Protein AF-A0A3R6EXB8-F1 (afdb_monomer)

Sequence (221 aa):
MFRFDFKDKGMIPPILGTDNADYLERLCPVLERERIHPSGVVRLRDAAFCEERGIVHLSSSAEHTALLENEDYRRLGHRFGMDGDVIRSGLAAFPTCMAVEYGGKVLLFDKTDGGDRMLDAFLSGLAERFFDGKRKPGSLRFYEVAPLDAAYRAKIGDGQTVSSDMVRYGICVACCDMAPTLRNFNRLRNLQRQPVPLTGEQERIVSSLVARPDNVRFPMI

Structure (mmCIF, N/CA/C/O backbone):
data_AF-A0A3R6EXB8-F1
#
_entry.id   AF-A0A3R6EXB8-F1
#
loop_
_atom_site.group_PDB
_atom_site.id
_atom_site.type_symbol
_atom_site.label_atom_id
_atom_site.label_alt_id
_atom_site.label_comp_id
_atom_site.label_asym_id
_atom_site.label_entity_id
_atom_site.label_seq_id
_atom_site.pdbx_PDB_ins_code
_atom_site.Cartn_x
_atom_site.Cartn_y
_atom_site.Cartn_z
_atom_site.occupancy
_atom_site.B_iso_or_equiv
_atom_site.auth_seq_id
_atom_site.auth_comp_id
_atom_site.auth_asym_id
_atom_site.auth_atom_id
_atom_site.pdbx_PDB_model_num
ATOM 1 N N . MET A 1 1 ? 11.802 -4.027 -7.932 1.00 79.38 1 MET A N 1
ATOM 2 C CA . MET A 1 1 ? 11.703 -4.608 -9.285 1.00 79.38 1 MET A CA 1
ATOM 3 C C . MET A 1 1 ? 10.323 -4.300 -9.832 1.00 79.38 1 MET A C 1
ATOM 5 O O . MET A 1 1 ? 9.355 -4.530 -9.118 1.00 79.38 1 MET A O 1
ATOM 9 N N . PHE A 1 2 ? 10.246 -3.771 -11.052 1.00 84.94 2 PHE A N 1
ATOM 10 C CA . PHE A 1 2 ? 8.987 -3.496 -11.749 1.00 84.94 2 PHE A CA 1
ATOM 11 C C . PHE A 1 2 ? 8.875 -4.436 -12.939 1.00 84.94 2 PHE A C 1
ATOM 13 O O . PHE A 1 2 ? 9.853 -4.633 -13.660 1.00 84.94 2 PHE A O 1
ATOM 20 N N . ARG A 1 3 ? 7.686 -4.991 -13.147 1.00 87.44 3 ARG A N 1
ATOM 21 C CA . ARG A 1 3 ? 7.322 -5.689 -14.372 1.00 87.44 3 ARG A CA 1
ATOM 22 C C . ARG A 1 3 ? 6.471 -4.754 -15.215 1.00 87.44 3 ARG A C 1
ATOM 24 O O . ARG A 1 3 ? 5.482 -4.217 -14.728 1.00 87.44 3 ARG A O 1
ATOM 31 N N . PHE A 1 4 ? 6.848 -4.604 -16.475 1.00 89.50 4 PHE A N 1
ATOM 32 C CA . PHE A 1 4 ? 6.070 -3.898 -17.482 1.00 89.50 4 PHE A CA 1
ATOM 33 C C . PHE A 1 4 ? 5.778 -4.866 -18.620 1.00 89.50 4 PHE A C 1
ATOM 35 O O . PHE A 1 4 ? 6.689 -5.544 -19.097 1.00 89.50 4 PHE A O 1
ATOM 42 N N . ASP A 1 5 ? 4.525 -4.926 -19.059 1.00 89.88 5 ASP A N 1
ATOM 43 C CA . ASP A 1 5 ? 4.134 -5.756 -20.194 1.00 89.88 5 ASP A CA 1
ATOM 44 C C . ASP A 1 5 ? 4.001 -4.874 -21.445 1.00 89.88 5 ASP A C 1
ATOM 46 O O . ASP A 1 5 ? 3.082 -4.065 -21.572 1.00 89.88 5 ASP A O 1
ATOM 50 N N . PHE A 1 6 ? 4.942 -5.032 -22.376 1.00 92.81 6 PHE A N 1
ATOM 51 C CA . PHE A 1 6 ? 4.946 -4.341 -23.663 1.00 92.81 6 PHE A CA 1
ATOM 52 C C . PHE A 1 6 ? 4.245 -5.193 -24.722 1.00 92.81 6 PHE A C 1
ATOM 54 O O . PHE A 1 6 ? 4.597 -6.359 -24.911 1.00 92.81 6 PHE A O 1
ATOM 61 N N . LYS A 1 7 ? 3.286 -4.605 -25.450 1.00 90.69 7 LYS A N 1
ATOM 62 C CA . LYS A 1 7 ? 2.675 -5.256 -26.625 1.00 90.69 7 LYS A CA 1
ATOM 63 C C . LYS A 1 7 ? 3.688 -5.414 -27.758 1.00 90.69 7 LYS A C 1
ATOM 65 O O . LYS A 1 7 ? 3.778 -6.482 -28.353 1.00 90.69 7 LYS A O 1
ATOM 70 N N . ASP A 1 8 ? 4.454 -4.357 -28.015 1.00 91.94 8 ASP A N 1
ATOM 71 C CA . ASP A 1 8 ? 5.571 -4.354 -28.952 1.00 91.94 8 ASP A CA 1
ATOM 72 C C . ASP A 1 8 ? 6.892 -4.280 -28.178 1.00 91.94 8 ASP A C 1
ATOM 74 O O . ASP A 1 8 ? 7.209 -3.271 -27.547 1.00 91.94 8 ASP A O 1
ATOM 78 N N . LYS A 1 9 ? 7.668 -5.366 -28.229 1.00 90.38 9 LYS A N 1
ATOM 79 C CA . LYS A 1 9 ? 8.971 -5.455 -27.556 1.00 90.38 9 LYS A CA 1
ATOM 80 C C . LYS A 1 9 ? 10.030 -4.556 -28.200 1.00 90.38 9 LYS A C 1
ATOM 82 O O . LYS A 1 9 ? 11.006 -4.238 -27.529 1.00 90.38 9 LYS A O 1
ATOM 87 N N . GLY A 1 10 ? 9.837 -4.125 -29.450 1.00 91.19 10 GLY A N 1
ATOM 88 C CA . GLY A 1 10 ? 10.731 -3.186 -30.133 1.00 91.19 10 GLY A CA 1
ATOM 89 C C . GLY A 1 10 ? 10.740 -1.788 -29.510 1.00 91.19 10 GLY A C 1
ATOM 90 O O . GLY A 1 10 ? 11.676 -1.027 -29.731 1.00 91.19 10 GLY A O 1
ATOM 91 N N . MET A 1 11 ? 9.735 -1.467 -28.688 1.00 91.94 11 MET A N 1
ATOM 92 C CA . MET A 1 11 ? 9.650 -0.203 -27.952 1.00 91.94 11 MET A CA 1
ATOM 93 C C . MET A 1 11 ? 10.522 -0.172 -26.692 1.00 91.94 11 MET A C 1
ATOM 95 O O . MET A 1 11 ? 10.723 0.897 -26.118 1.00 91.94 11 MET A O 1
ATOM 99 N N . ILE A 1 12 ? 11.016 -1.324 -26.231 1.00 93.44 12 ILE A N 1
ATOM 100 C CA . ILE A 1 12 ? 11.849 -1.403 -25.031 1.00 93.44 12 ILE A CA 1
ATOM 101 C C . ILE A 1 12 ? 13.222 -0.804 -25.371 1.00 93.44 12 ILE A C 1
ATOM 103 O O . ILE A 1 12 ? 13.881 -1.308 -26.285 1.00 93.44 12 ILE A O 1
ATOM 107 N N . PRO A 1 13 ? 13.681 0.246 -24.659 1.00 92.12 13 PRO A N 1
ATOM 108 C CA . PRO A 1 13 ? 15.012 0.793 -24.875 1.00 92.12 13 PRO A CA 1
ATOM 109 C C . PRO A 1 13 ? 16.078 -0.305 -24.748 1.00 92.12 13 PRO A C 1
ATOM 111 O O . PRO A 1 13 ? 15.992 -1.139 -23.846 1.00 92.12 13 PRO A O 1
ATOM 114 N N . PRO A 1 14 ? 17.097 -0.336 -25.620 1.00 90.56 14 PRO A N 1
ATOM 115 C CA . PRO A 1 14 ? 18.138 -1.349 -25.532 1.00 90.56 14 PRO A CA 1
ATOM 116 C C . PRO A 1 14 ? 18.979 -1.155 -24.266 1.00 90.56 14 PRO A C 1
ATOM 118 O O . PRO A 1 14 ? 19.250 -0.028 -23.846 1.00 90.56 14 PRO A O 1
ATOM 121 N N . ILE A 1 15 ? 19.441 -2.258 -23.683 1.00 89.62 15 ILE A N 1
ATOM 122 C CA . ILE A 1 15 ? 20.477 -2.230 -22.647 1.00 89.62 15 ILE A CA 1
ATOM 123 C C . ILE A 1 15 ? 21.816 -2.024 -23.358 1.00 89.62 15 ILE A C 1
ATOM 125 O O . ILE A 1 15 ? 22.194 -2.819 -24.220 1.00 89.62 15 ILE A O 1
ATOM 129 N N . LEU A 1 16 ? 22.509 -0.933 -23.036 1.00 82.88 16 LEU A N 1
ATOM 130 C CA . LEU A 1 16 ? 23.752 -0.539 -23.697 1.00 82.88 16 LEU A CA 1
ATOM 131 C C . LEU A 1 16 ? 24.936 -0.917 -22.808 1.00 82.88 16 LEU A C 1
ATOM 133 O O . LEU A 1 16 ? 25.159 -0.290 -21.779 1.00 82.88 16 LEU A O 1
ATOM 137 N N . GLY A 1 17 ? 25.689 -1.954 -23.183 1.00 83.44 17 GLY A N 1
ATOM 138 C CA . GLY A 1 17 ? 26.870 -2.381 -22.426 1.00 83.44 17 GLY A CA 1
ATOM 139 C C . GLY A 1 17 ? 26.576 -2.620 -20.939 1.00 83.44 17 GLY A C 1
ATOM 140 O O . GLY A 1 17 ? 25.560 -3.216 -20.588 1.00 83.44 17 GLY A O 1
ATOM 141 N N . THR A 1 18 ? 27.474 -2.164 -20.065 1.00 83.06 18 THR A N 1
ATOM 142 C CA . THR A 1 18 ? 27.376 -2.372 -18.611 1.00 83.06 18 THR A CA 1
ATOM 143 C C . THR A 1 18 ? 26.814 -1.178 -17.842 1.00 83.06 18 THR A C 1
ATOM 145 O O . THR A 1 18 ? 26.307 -1.376 -16.742 1.00 83.06 18 THR A O 1
ATOM 148 N N . ASP A 1 19 ? 26.884 0.041 -18.387 1.00 84.00 19 ASP A N 1
ATOM 149 C CA . ASP A 1 19 ? 26.367 1.246 -17.727 1.00 84.00 19 ASP A CA 1
ATOM 150 C C . ASP A 1 19 ? 24.997 1.624 -18.295 1.00 84.00 19 ASP A C 1
ATOM 152 O O . ASP A 1 19 ? 24.848 1.932 -19.474 1.00 84.00 19 ASP A O 1
ATOM 156 N N . ASN A 1 20 ? 23.983 1.533 -17.441 1.00 84.94 20 ASN A N 1
ATOM 157 C CA . ASN A 1 20 ? 22.584 1.795 -17.768 1.00 84.94 20 ASN A CA 1
ATOM 158 C C . ASN A 1 20 ? 21.912 2.578 -16.630 1.00 84.94 20 ASN A C 1
ATOM 160 O O . ASN A 1 20 ? 20.727 2.383 -16.351 1.00 84.94 20 ASN A O 1
ATOM 164 N N . ALA A 1 21 ? 22.665 3.443 -15.941 1.00 84.12 21 ALA A N 1
ATOM 165 C CA . ALA A 1 21 ? 22.128 4.273 -14.861 1.00 84.12 21 ALA A CA 1
ATOM 166 C C . ALA A 1 21 ? 20.946 5.154 -15.324 1.00 84.12 21 ALA A C 1
ATOM 168 O O . ALA A 1 21 ? 20.009 5.387 -14.563 1.00 84.12 21 ALA A O 1
ATOM 169 N N . ASP A 1 22 ? 20.956 5.565 -16.594 1.00 85.31 22 ASP A N 1
ATOM 170 C CA . ASP A 1 22 ? 19.933 6.377 -17.258 1.00 85.31 22 ASP A CA 1
ATOM 171 C C . ASP A 1 22 ? 18.737 5.563 -17.797 1.00 85.31 22 ASP A C 1
ATOM 173 O O . ASP A 1 22 ? 17.803 6.119 -18.375 1.00 85.31 22 ASP A O 1
ATOM 177 N N . TYR A 1 23 ? 18.739 4.233 -17.654 1.00 87.75 23 TYR A N 1
ATOM 178 C CA . TYR A 1 23 ? 17.777 3.371 -18.350 1.00 87.75 23 TYR A CA 1
ATOM 179 C C . TYR A 1 23 ? 16.323 3.687 -17.997 1.00 87.75 23 TYR A C 1
ATOM 181 O O . TYR A 1 23 ? 15.452 3.650 -18.865 1.00 87.75 23 TYR A O 1
ATOM 189 N N . LEU A 1 24 ? 16.050 4.037 -16.735 1.00 83.75 24 LEU A N 1
ATOM 190 C CA . LEU A 1 24 ? 14.709 4.447 -16.323 1.00 83.75 24 LEU A CA 1
ATOM 191 C C . LEU A 1 24 ? 14.277 5.745 -17.025 1.00 83.75 24 LEU A C 1
ATOM 193 O O . LEU A 1 24 ? 13.129 5.842 -17.444 1.00 83.75 24 LEU A O 1
ATOM 197 N N . GLU A 1 25 ? 15.190 6.699 -17.223 1.00 85.00 25 GLU A N 1
ATOM 198 C CA . GLU A 1 25 ? 14.915 7.959 -17.930 1.00 85.00 25 GLU A CA 1
ATOM 199 C C . GLU A 1 25 ? 14.623 7.724 -19.416 1.00 85.00 25 GLU A C 1
ATOM 201 O O . GLU A 1 25 ? 13.762 8.390 -19.986 1.00 85.00 25 GLU A O 1
ATOM 206 N N . ARG A 1 26 ? 15.267 6.725 -20.035 1.00 89.62 26 ARG A N 1
ATOM 207 C CA . ARG A 1 26 ? 14.940 6.282 -21.402 1.00 89.62 26 ARG A CA 1
ATOM 208 C C . ARG A 1 26 ? 13.617 5.518 -21.482 1.00 89.62 26 ARG A C 1
ATOM 210 O O . ARG A 1 26 ? 12.932 5.589 -22.501 1.00 89.62 26 ARG A O 1
ATOM 217 N N . LEU A 1 27 ? 13.257 4.782 -20.430 1.00 89.38 27 LEU A N 1
ATOM 218 C CA . LEU A 1 27 ? 12.049 3.957 -20.376 1.00 89.38 27 LEU A CA 1
ATOM 219 C C . LEU A 1 27 ? 10.781 4.786 -20.123 1.00 89.38 27 LEU A C 1
ATOM 221 O O . LEU A 1 27 ? 9.766 4.544 -20.777 1.00 89.38 27 LEU A O 1
ATOM 225 N N . CYS A 1 28 ? 10.825 5.760 -19.208 1.00 87.56 28 CYS A N 1
ATOM 226 C CA . CYS A 1 28 ? 9.653 6.542 -18.789 1.00 87.56 28 CYS A CA 1
ATOM 227 C C . CYS A 1 28 ? 8.885 7.204 -19.954 1.00 87.56 28 CYS A C 1
ATOM 229 O O . CYS A 1 28 ? 7.670 7.013 -20.014 1.00 87.56 28 CYS A O 1
ATOM 231 N N . PRO A 1 29 ? 9.528 7.867 -20.940 1.00 88.88 29 PRO A N 1
ATOM 232 C CA . PRO A 1 29 ? 8.818 8.455 -22.080 1.00 88.88 29 PRO A CA 1
ATOM 233 C C . PRO A 1 29 ? 8.035 7.431 -22.911 1.00 88.88 29 PRO A C 1
ATOM 235 O O . PRO A 1 29 ? 6.961 7.734 -23.433 1.00 88.88 29 PRO A O 1
ATOM 238 N N . VAL A 1 30 ? 8.552 6.202 -23.031 1.00 91.56 30 VAL A N 1
ATOM 239 C CA . VAL A 1 30 ? 7.861 5.113 -23.735 1.00 91.56 30 VAL A CA 1
ATOM 240 C C . VAL A 1 30 ? 6.655 4.646 -22.923 1.00 91.56 30 VAL A C 1
ATOM 242 O O . VAL A 1 30 ? 5.570 4.491 -23.479 1.00 91.56 30 VAL A O 1
ATOM 245 N N . LEU A 1 31 ? 6.823 4.461 -21.609 1.00 89.12 31 LEU A N 1
ATOM 246 C CA . LEU A 1 31 ? 5.731 4.069 -20.715 1.00 89.12 31 LEU A CA 1
ATOM 247 C C . LEU A 1 31 ? 4.585 5.084 -20.750 1.00 89.12 31 LEU A C 1
ATOM 249 O O . LEU A 1 31 ? 3.425 4.692 -20.856 1.00 89.12 31 LEU A O 1
ATOM 253 N N . GLU A 1 32 ? 4.900 6.378 -20.729 1.00 87.00 32 GLU A N 1
ATOM 254 C CA . GLU A 1 32 ? 3.911 7.455 -20.807 1.00 87.00 32 GLU A CA 1
ATOM 255 C C . GLU A 1 32 ? 3.186 7.479 -22.155 1.00 87.00 32 GLU A C 1
ATOM 257 O O . GLU A 1 32 ? 1.951 7.478 -22.192 1.00 87.00 32 GLU A O 1
ATOM 262 N N . ARG A 1 33 ? 3.937 7.449 -23.266 1.00 89.56 33 ARG A N 1
ATOM 263 C CA . ARG A 1 33 ? 3.371 7.482 -24.624 1.00 89.56 33 ARG A CA 1
ATOM 264 C C . ARG A 1 33 ? 2.434 6.304 -24.877 1.00 89.56 33 ARG A C 1
ATOM 266 O O . ARG A 1 33 ? 1.345 6.490 -25.415 1.00 89.56 33 ARG A O 1
ATOM 273 N N . GLU A 1 34 ? 2.843 5.112 -24.456 1.00 90.69 34 GLU A N 1
ATOM 274 C CA . GLU A 1 34 ? 2.081 3.874 -24.640 1.00 90.69 34 GLU A CA 1
ATOM 275 C C . GLU A 1 34 ? 1.071 3.614 -23.503 1.00 90.69 34 GLU A C 1
ATOM 277 O O . GLU A 1 34 ? 0.342 2.620 -23.533 1.00 90.69 34 GLU A O 1
ATOM 282 N N . ARG A 1 35 ? 1.006 4.503 -22.495 1.00 87.44 35 ARG A N 1
ATOM 283 C CA . ARG A 1 35 ? 0.181 4.374 -21.277 1.00 87.44 35 ARG A CA 1
ATOM 284 C C . ARG A 1 35 ? 0.382 3.036 -20.550 1.00 87.44 35 ARG A C 1
ATOM 286 O O . ARG A 1 35 ? -0.562 2.455 -20.002 1.00 87.44 35 ARG A O 1
ATOM 293 N N . ILE A 1 36 ? 1.616 2.541 -20.550 1.00 87.38 36 ILE A N 1
ATOM 294 C CA . ILE A 1 36 ? 2.012 1.300 -19.888 1.00 87.38 36 ILE A CA 1
ATOM 295 C C . ILE A 1 36 ? 2.282 1.606 -18.418 1.00 87.38 36 ILE A C 1
ATOM 297 O O . ILE A 1 36 ? 3.132 2.420 -18.071 1.00 87.38 36 ILE A O 1
ATOM 301 N N . HIS A 1 37 ? 1.572 0.898 -17.551 1.00 83.75 37 HIS A N 1
ATOM 302 C CA . HIS A 1 37 ? 1.779 0.935 -16.109 1.00 83.75 37 HIS A CA 1
ATOM 303 C C . HIS A 1 37 ? 2.469 -0.361 -15.676 1.00 83.75 37 HIS A C 1
ATOM 305 O O . HIS A 1 37 ? 2.364 -1.367 -16.390 1.00 83.75 37 HIS A O 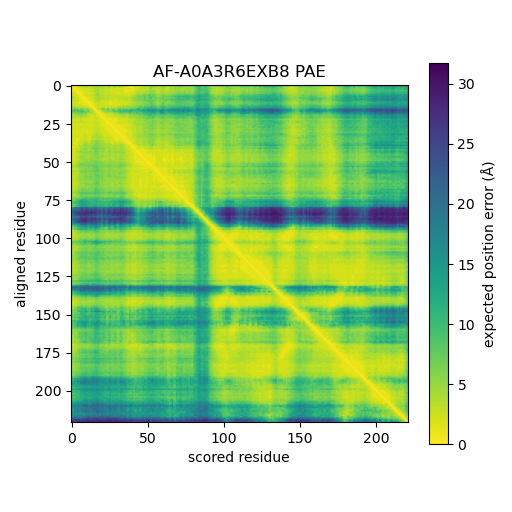1
ATOM 311 N N . PRO A 1 38 ? 3.166 -0.384 -14.526 1.00 86.19 38 PRO A N 1
ATOM 312 C CA . PRO A 1 38 ? 3.688 -1.637 -14.012 1.00 86.19 38 PRO A CA 1
ATOM 313 C C . PRO A 1 38 ? 2.545 -2.637 -13.808 1.00 86.19 38 PRO A C 1
ATOM 315 O O . PRO A 1 38 ? 1.524 -2.307 -13.205 1.00 86.19 38 PRO A O 1
ATOM 318 N N . SER A 1 39 ? 2.726 -3.861 -14.295 1.00 85.25 39 SER A N 1
ATOM 319 C CA . SER A 1 39 ? 1.804 -4.977 -14.071 1.00 85.25 39 SER A CA 1
ATOM 320 C C . SER A 1 39 ? 2.148 -5.785 -12.821 1.00 85.25 39 SER A C 1
ATOM 322 O O . SER A 1 39 ? 1.373 -6.637 -12.397 1.00 85.25 39 SER A O 1
ATOM 324 N N . GLY A 1 40 ? 3.300 -5.510 -12.210 1.00 82.62 40 GLY A N 1
ATOM 325 C CA . GLY A 1 40 ? 3.711 -6.110 -10.951 1.00 82.62 40 GLY A CA 1
ATOM 326 C C . GLY A 1 40 ? 4.918 -5.404 -10.350 1.00 82.62 40 GLY A C 1
ATOM 327 O O . GLY A 1 40 ? 5.798 -4.932 -11.074 1.00 82.62 40 GLY A O 1
ATOM 328 N N . VAL A 1 41 ? 4.974 -5.340 -9.022 1.00 83.56 41 VAL A N 1
ATOM 329 C CA . VAL A 1 41 ? 6.089 -4.740 -8.284 1.00 83.56 41 VAL A CA 1
ATOM 330 C C . VAL A 1 41 ? 6.512 -5.680 -7.166 1.00 83.56 41 VAL A C 1
ATOM 332 O O . VAL A 1 41 ? 5.684 -6.145 -6.392 1.00 83.56 41 VAL A O 1
ATOM 335 N N . VAL A 1 42 ? 7.812 -5.960 -7.086 1.00 82.31 42 VAL A N 1
ATOM 336 C CA . VAL A 1 42 ? 8.395 -6.828 -6.053 1.00 82.31 42 VAL A CA 1
ATOM 337 C C . VAL A 1 42 ? 9.567 -6.110 -5.402 1.00 82.31 42 VAL A C 1
ATOM 339 O O . VAL A 1 42 ? 10.447 -5.577 -6.095 1.00 82.31 42 VAL A O 1
ATOM 342 N N . ARG A 1 43 ? 9.609 -6.093 -4.067 1.00 83.06 43 ARG A N 1
ATOM 343 C CA . ARG A 1 43 ? 10.794 -5.638 -3.328 1.00 83.06 43 ARG A CA 1
ATOM 344 C C . ARG A 1 43 ? 11.930 -6.623 -3.566 1.00 83.06 43 ARG A C 1
ATOM 346 O O . ARG A 1 43 ? 11.702 -7.823 -3.563 1.00 83.06 43 ARG A O 1
ATOM 353 N N . LEU A 1 44 ? 13.161 -6.144 -3.741 1.00 82.31 44 LEU A N 1
ATOM 354 C CA . LEU A 1 44 ? 14.295 -7.050 -3.987 1.00 82.31 44 LEU A CA 1
ATOM 355 C C . LEU A 1 44 ? 14.496 -8.050 -2.842 1.00 82.31 44 LEU A C 1
ATOM 357 O O . LEU A 1 44 ? 14.770 -9.215 -3.096 1.00 82.31 44 LEU A O 1
ATOM 361 N N . ARG A 1 45 ? 14.260 -7.612 -1.602 1.00 81.56 45 ARG A N 1
ATOM 362 C CA . ARG A 1 45 ? 14.209 -8.480 -0.422 1.00 81.56 45 ARG A CA 1
ATOM 363 C C . ARG A 1 45 ? 13.192 -9.619 -0.572 1.00 81.56 45 ARG A C 1
ATOM 365 O O . ARG A 1 45 ? 13.527 -10.774 -0.333 1.00 81.56 45 ARG A O 1
ATOM 372 N N . ASP A 1 46 ? 11.971 -9.292 -0.983 1.00 87.00 46 ASP A N 1
ATOM 373 C CA . ASP A 1 46 ? 10.887 -10.265 -1.167 1.00 87.00 46 ASP A CA 1
ATOM 374 C C . ASP A 1 46 ? 11.219 -11.225 -2.311 1.00 87.00 46 ASP A C 1
ATOM 376 O O . ASP A 1 46 ? 11.062 -12.434 -2.168 1.00 87.00 46 ASP A O 1
ATOM 380 N N . ALA A 1 47 ? 11.759 -10.698 -3.414 1.00 88.44 47 ALA A N 1
ATOM 381 C CA . ALA A 1 47 ? 12.186 -11.487 -4.564 1.00 88.44 47 ALA A CA 1
ATOM 382 C C . ALA A 1 47 ? 13.300 -12.482 -4.207 1.00 88.44 47 ALA A C 1
ATOM 384 O O . ALA A 1 47 ? 13.237 -13.626 -4.647 1.00 88.44 47 ALA A O 1
ATOM 385 N N . ALA A 1 48 ? 14.280 -12.064 -3.399 1.00 86.81 48 ALA A N 1
ATOM 386 C CA . ALA A 1 48 ? 15.375 -12.920 -2.952 1.00 86.81 48 ALA A CA 1
ATOM 387 C C . ALA A 1 48 ? 14.878 -14.066 -2.059 1.00 86.81 48 ALA A C 1
ATOM 389 O O . ALA A 1 48 ? 15.249 -15.217 -2.272 1.00 86.81 48 ALA A O 1
ATOM 390 N N . PHE A 1 49 ? 13.986 -13.774 -1.105 1.00 87.88 49 PHE A N 1
ATOM 391 C CA . PHE A 1 49 ? 13.368 -14.823 -0.294 1.00 87.88 49 PHE A CA 1
ATOM 392 C C . PHE A 1 49 ? 12.530 -15.784 -1.144 1.00 87.88 49 PHE A C 1
ATOM 394 O O . PHE A 1 49 ? 12.613 -16.997 -0.962 1.00 87.88 49 PHE A O 1
ATOM 401 N N . CYS A 1 50 ? 11.725 -15.251 -2.067 1.00 91.38 50 CYS A N 1
ATOM 402 C CA . CYS A 1 50 ? 10.892 -16.068 -2.944 1.00 91.38 50 CYS A CA 1
ATOM 403 C C . CYS A 1 50 ? 11.741 -17.013 -3.798 1.00 91.38 50 CYS A C 1
ATOM 405 O O . CYS A 1 50 ? 11.415 -18.194 -3.881 1.00 91.38 50 CYS A O 1
ATOM 407 N N . GLU A 1 51 ? 12.858 -16.524 -4.341 1.00 90.75 51 GLU A N 1
ATOM 408 C CA . GLU A 1 51 ? 13.804 -17.336 -5.109 1.00 90.75 51 GLU A CA 1
ATOM 409 C C . GLU A 1 51 ? 14.375 -18.488 -4.269 1.00 90.75 51 GLU A C 1
ATOM 411 O O . GLU A 1 51 ? 14.289 -19.645 -4.672 1.00 90.75 51 GLU A O 1
ATOM 416 N N . GLU A 1 52 ? 14.867 -18.208 -3.053 1.00 90.06 52 GLU A N 1
ATOM 417 C CA . GLU A 1 52 ? 15.407 -19.249 -2.161 1.00 90.06 52 GLU A CA 1
ATOM 418 C C . GLU A 1 52 ? 14.373 -20.316 -1.768 1.00 90.06 52 GLU A C 1
ATOM 420 O O . GLU A 1 52 ? 14.737 -21.441 -1.418 1.00 90.06 52 GLU A O 1
ATOM 425 N N . ARG A 1 53 ? 13.083 -19.970 -1.782 1.00 91.06 53 ARG A N 1
ATOM 426 C CA . ARG A 1 53 ? 11.986 -20.854 -1.365 1.00 91.06 53 ARG A CA 1
ATOM 427 C C . ARG A 1 53 ? 11.188 -21.437 -2.529 1.00 91.06 53 ARG A C 1
ATOM 429 O O . ARG A 1 53 ? 10.210 -22.138 -2.279 1.00 91.06 53 ARG A O 1
ATOM 436 N N . GLY A 1 54 ? 11.585 -21.165 -3.774 1.00 93.06 54 GLY A N 1
ATOM 437 C CA . GLY A 1 54 ? 10.857 -21.613 -4.963 1.00 93.06 54 GLY A CA 1
ATOM 438 C C . GLY A 1 54 ? 9.439 -21.037 -5.064 1.00 93.06 54 GLY A C 1
ATOM 439 O O . GLY A 1 54 ? 8.558 -21.657 -5.659 1.00 93.06 54 GLY A O 1
ATOM 440 N N . ILE A 1 55 ? 9.192 -19.872 -4.459 1.00 93.81 55 ILE A N 1
ATOM 441 C CA . ILE A 1 55 ? 7.920 -19.158 -4.570 1.00 93.81 55 ILE A CA 1
ATOM 442 C C . ILE A 1 55 ? 7.948 -18.366 -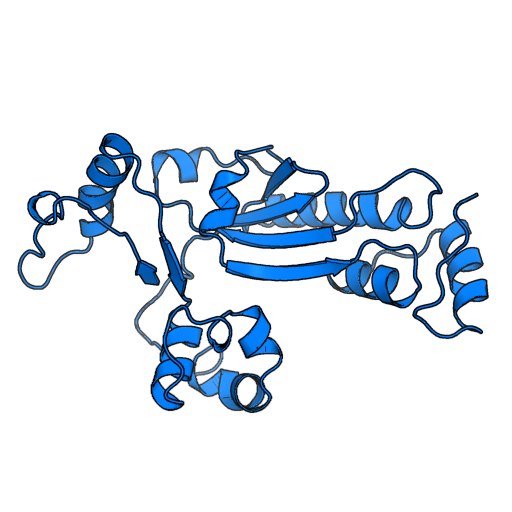5.876 1.00 93.81 55 ILE A C 1
ATOM 444 O O . ILE A 1 55 ? 8.804 -17.509 -6.080 1.00 93.81 55 ILE A O 1
ATOM 448 N N . VAL A 1 56 ? 6.983 -18.629 -6.756 1.00 92.69 56 VAL A N 1
ATOM 449 C CA . VAL A 1 56 ? 6.856 -17.925 -8.039 1.00 92.69 56 VAL A CA 1
ATOM 450 C C . VAL A 1 56 ? 6.684 -16.423 -7.795 1.00 92.69 56 VAL A C 1
ATOM 452 O O . VAL A 1 56 ? 5.749 -16.009 -7.099 1.00 92.69 56 VAL A O 1
ATOM 455 N N . HIS A 1 57 ? 7.554 -15.592 -8.379 1.00 87.00 57 HIS A N 1
ATOM 456 C CA . HIS A 1 57 ? 7.437 -14.135 -8.267 1.00 87.00 57 HIS A CA 1
ATOM 457 C C . HIS A 1 57 ? 6.082 -13.652 -8.787 1.00 87.00 57 HIS A C 1
ATOM 459 O O . HIS A 1 57 ? 5.554 -14.192 -9.758 1.00 87.00 57 HIS A O 1
ATOM 465 N N . LEU A 1 58 ? 5.540 -12.602 -8.163 1.00 86.94 58 LEU A N 1
ATOM 466 C CA . LEU A 1 58 ? 4.227 -12.020 -8.490 1.00 86.94 58 LEU A CA 1
ATOM 467 C C . LEU A 1 58 ? 3.022 -12.953 -8.262 1.00 86.94 58 LEU A C 1
ATOM 469 O O . LEU A 1 58 ? 1.903 -12.588 -8.613 1.00 86.94 58 LEU A O 1
ATOM 473 N N . SER A 1 59 ? 3.218 -14.137 -7.674 1.00 90.69 59 SER A N 1
ATOM 474 C CA . SER A 1 59 ? 2.110 -14.939 -7.150 1.00 90.69 59 SER A CA 1
ATOM 475 C C . SER A 1 59 ? 1.539 -14.322 -5.870 1.00 90.69 59 SER A C 1
ATOM 477 O O . SER A 1 59 ? 2.215 -13.548 -5.192 1.00 90.69 59 SER A O 1
ATOM 479 N N . SER A 1 60 ? 0.326 -14.725 -5.483 1.00 89.12 60 SER A N 1
ATOM 480 C CA . SER A 1 60 ? -0.285 -14.310 -4.210 1.00 89.12 60 SER A CA 1
ATOM 481 C C . SER A 1 60 ? 0.581 -14.664 -2.993 1.00 89.12 60 SER A C 1
ATOM 483 O O . SER A 1 60 ? 0.602 -13.938 -2.008 1.00 89.12 60 SER A O 1
ATOM 485 N N . SER A 1 61 ? 1.340 -15.763 -3.060 1.00 91.31 61 SER A N 1
ATOM 486 C CA . SER A 1 61 ? 2.275 -16.171 -2.002 1.00 91.31 61 SER A CA 1
ATOM 487 C C . SER A 1 61 ? 3.545 -15.316 -1.943 1.00 91.31 61 SER A C 1
ATOM 489 O O . SER A 1 61 ? 4.224 -15.318 -0.920 1.00 91.31 61 SER A O 1
ATOM 491 N N . ALA A 1 62 ? 3.866 -14.596 -3.022 1.00 90.12 62 ALA A N 1
ATOM 492 C CA . ALA A 1 62 ? 4.983 -13.657 -3.092 1.00 90.12 62 ALA A CA 1
ATOM 493 C C . ALA A 1 62 ? 4.581 -12.217 -2.723 1.00 90.12 62 ALA A C 1
ATOM 495 O O . ALA A 1 62 ? 5.436 -11.330 -2.716 1.00 90.12 62 ALA A O 1
ATOM 496 N N . GLU A 1 63 ? 3.299 -11.955 -2.439 1.00 89.19 63 GLU A N 1
ATOM 497 C CA . GLU A 1 63 ? 2.849 -10.642 -1.977 1.00 89.19 63 GLU A CA 1
ATOM 498 C C . GLU A 1 63 ? 3.485 -10.292 -0.633 1.00 89.19 63 GLU A C 1
ATOM 500 O O . GLU A 1 63 ? 3.565 -11.123 0.271 1.00 89.19 63 GLU A O 1
ATOM 505 N N . HIS A 1 64 ? 3.879 -9.028 -0.465 1.00 88.50 64 HIS A N 1
ATOM 506 C CA . HIS A 1 64 ? 4.556 -8.580 0.750 1.00 88.50 64 HIS A CA 1
ATOM 507 C C . HIS A 1 64 ? 3.749 -8.889 2.023 1.00 88.50 64 HIS A C 1
ATOM 509 O O . HIS A 1 64 ? 4.300 -9.361 3.014 1.00 88.50 64 HIS A O 1
ATOM 515 N N . THR A 1 65 ? 2.428 -8.699 1.987 1.00 87.06 65 THR A N 1
ATOM 516 C CA . THR A 1 65 ? 1.522 -9.037 3.094 1.00 87.06 65 THR A CA 1
ATOM 517 C C . THR A 1 65 ? 1.488 -10.532 3.406 1.00 87.06 65 THR A C 1
ATOM 519 O O . THR A 1 65 ? 1.463 -10.895 4.577 1.00 87.06 65 THR A O 1
ATOM 522 N N . ALA A 1 66 ? 1.535 -11.401 2.392 1.00 89.88 66 ALA A N 1
ATOM 523 C CA . ALA A 1 66 ? 1.606 -12.849 2.592 1.00 89.88 66 ALA A CA 1
ATOM 524 C C . ALA A 1 66 ? 2.963 -13.267 3.182 1.00 89.88 66 ALA A C 1
ATOM 526 O O . ALA A 1 66 ? 3.030 -14.119 4.067 1.00 89.88 66 ALA A O 1
ATOM 527 N N . LEU A 1 67 ? 4.048 -12.620 2.748 1.00 89.19 67 LEU A N 1
ATOM 528 C CA . LEU A 1 67 ? 5.386 -12.849 3.291 1.00 89.19 67 LEU A CA 1
ATOM 529 C C . LEU A 1 67 ? 5.508 -12.389 4.751 1.00 89.19 67 LEU A C 1
ATOM 531 O O . LEU A 1 67 ? 6.159 -13.062 5.543 1.00 89.19 67 LEU A O 1
ATOM 535 N N . LEU A 1 68 ? 4.846 -11.301 5.154 1.00 85.25 68 LEU A N 1
ATOM 536 C CA . LEU A 1 68 ? 4.821 -10.861 6.558 1.00 85.25 68 LEU A CA 1
ATOM 537 C C . LEU A 1 68 ? 4.131 -11.858 7.505 1.00 85.25 68 LEU A C 1
ATOM 539 O O . LEU A 1 68 ? 4.415 -11.844 8.705 1.00 85.25 68 LEU A O 1
ATOM 543 N N . GLU A 1 69 ? 3.254 -12.717 6.985 1.00 88.06 69 GLU A N 1
ATOM 544 C CA . GLU A 1 69 ? 2.618 -13.812 7.732 1.00 88.06 69 GLU A CA 1
ATOM 545 C C . GLU A 1 69 ? 3.486 -15.086 7.739 1.00 88.06 69 GLU A C 1
ATOM 547 O O . GLU A 1 69 ? 3.288 -15.975 8.564 1.00 88.06 69 GLU A O 1
ATOM 552 N N . ASN A 1 70 ? 4.481 -15.179 6.853 1.00 89.56 70 ASN A N 1
ATOM 553 C CA . ASN A 1 70 ? 5.378 -16.324 6.763 1.00 89.56 70 ASN A CA 1
ATOM 554 C C . ASN A 1 70 ? 6.451 -16.273 7.870 1.00 89.56 70 ASN A C 1
ATOM 556 O O . ASN A 1 70 ? 7.283 -15.363 7.926 1.00 89.56 70 ASN A O 1
ATOM 560 N N . GLU A 1 71 ? 6.458 -17.278 8.750 1.00 90.06 71 GLU A N 1
ATOM 561 C CA . GLU A 1 71 ? 7.387 -17.344 9.888 1.00 90.06 71 GLU A CA 1
ATOM 562 C C . GLU A 1 71 ? 8.859 -17.350 9.459 1.00 90.06 71 GLU A C 1
ATOM 564 O O . GLU A 1 71 ? 9.682 -16.642 10.047 1.00 90.06 71 GLU A O 1
ATOM 569 N N . ASP A 1 72 ? 9.189 -18.092 8.400 1.00 89.25 72 ASP A N 1
ATOM 570 C CA . ASP A 1 72 ? 10.546 -18.174 7.864 1.00 89.25 72 ASP A CA 1
ATOM 571 C C . ASP A 1 72 ? 10.999 -16.832 7.286 1.00 89.25 72 ASP A C 1
ATOM 573 O O . ASP A 1 72 ? 12.139 -16.424 7.507 1.00 89.25 72 ASP A O 1
ATOM 577 N N . TYR A 1 73 ? 10.115 -16.115 6.589 1.00 86.94 73 TYR A N 1
ATOM 578 C CA . TYR A 1 73 ? 10.408 -14.778 6.073 1.00 86.94 73 TYR A CA 1
ATOM 579 C C . TYR A 1 73 ? 10.703 -13.791 7.209 1.00 86.94 73 TYR A C 1
ATOM 581 O O . TYR A 1 73 ? 11.666 -13.022 7.135 1.00 86.94 73 TYR A O 1
ATOM 589 N N . ARG A 1 74 ? 9.921 -13.839 8.297 1.00 83.44 74 ARG A N 1
ATOM 590 C CA . ARG A 1 74 ? 10.155 -13.006 9.488 1.00 83.44 74 ARG A CA 1
ATOM 591 C C . ARG A 1 74 ? 11.474 -13.363 10.168 1.00 83.44 74 ARG A C 1
ATOM 593 O O . ARG A 1 74 ? 12.278 -12.475 10.443 1.00 83.44 74 ARG A O 1
ATOM 600 N N . ARG A 1 75 ? 11.715 -14.656 10.407 1.00 83.38 75 ARG A N 1
ATOM 601 C CA . ARG A 1 75 ? 12.920 -15.165 11.082 1.00 83.38 75 ARG A CA 1
ATOM 602 C C . ARG A 1 75 ? 14.190 -14.852 10.295 1.00 83.38 75 ARG A C 1
ATOM 604 O O . ARG A 1 75 ? 15.200 -14.456 10.874 1.00 83.38 75 ARG A O 1
ATOM 611 N N . LEU A 1 76 ? 14.143 -15.023 8.978 1.00 80.56 76 LEU A N 1
ATOM 612 C CA . LEU A 1 76 ? 15.277 -14.815 8.080 1.00 80.56 76 LEU A CA 1
ATOM 613 C C . LEU A 1 76 ? 15.327 -13.399 7.512 1.00 80.56 76 LEU A C 1
ATOM 615 O O . LEU A 1 76 ? 16.148 -13.132 6.644 1.00 80.56 76 LEU A O 1
ATOM 619 N N . GLY A 1 77 ? 14.498 -12.476 8.004 1.00 69.75 77 GLY A N 1
ATOM 620 C CA . GLY A 1 77 ? 14.436 -11.114 7.486 1.00 69.75 77 GLY A CA 1
ATOM 621 C C . GLY A 1 77 ? 15.797 -10.416 7.444 1.00 69.75 77 GLY A C 1
ATOM 622 O O . GLY A 1 77 ? 16.108 -9.748 6.461 1.00 69.75 77 GLY A O 1
ATOM 623 N N . HIS A 1 78 ? 16.635 -10.669 8.453 1.00 71.56 78 HIS A N 1
ATOM 624 C CA . HIS A 1 78 ? 18.007 -10.170 8.543 1.00 71.56 78 HIS A CA 1
ATOM 625 C C . HIS A 1 78 ? 18.919 -10.669 7.411 1.00 71.56 78 HIS A C 1
ATOM 627 O O . HIS A 1 78 ? 19.811 -9.934 7.016 1.00 71.56 78 HIS A O 1
ATOM 633 N N . ARG A 1 79 ? 18.678 -11.866 6.845 1.00 73.06 79 ARG A N 1
ATOM 634 C CA . ARG A 1 79 ? 19.426 -12.420 5.695 1.00 73.06 79 ARG A CA 1
ATOM 635 C C . ARG A 1 79 ? 19.102 -11.730 4.381 1.00 73.06 79 ARG A C 1
ATOM 637 O O . ARG A 1 79 ? 19.832 -11.915 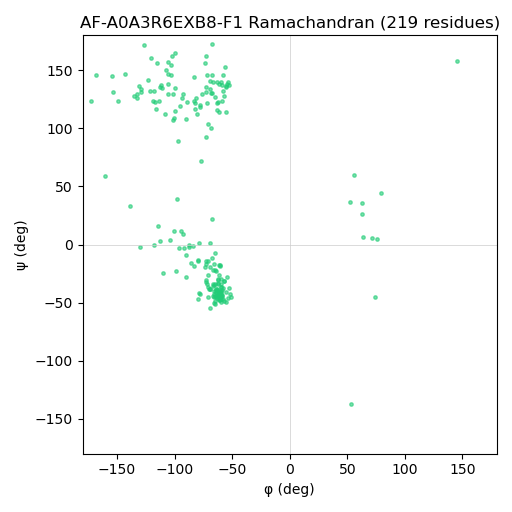3.417 1.00 73.06 79 ARG A O 1
ATOM 644 N N . PHE A 1 80 ? 18.020 -10.957 4.342 1.00 68.12 80 PHE A N 1
ATOM 645 C CA . PHE A 1 80 ? 17.584 -10.221 3.161 1.00 68.12 80 PHE A CA 1
ATOM 646 C C . PHE A 1 80 ? 17.576 -8.691 3.379 1.00 68.12 80 PHE A C 1
ATOM 648 O O . PHE A 1 80 ? 17.256 -7.949 2.449 1.00 68.12 80 PHE A O 1
ATOM 655 N N . GLY A 1 81 ? 17.940 -8.212 4.584 1.00 59.03 81 GLY A N 1
ATOM 656 C CA . GLY A 1 81 ? 18.297 -6.815 4.876 1.00 59.03 81 GLY A CA 1
ATOM 657 C C . GLY A 1 81 ? 17.896 -6.256 6.257 1.00 59.03 81 GLY A C 1
ATOM 658 O O . GLY A 1 81 ? 16.912 -6.692 6.858 1.00 59.03 81 GLY A O 1
ATOM 659 N N . MET A 1 82 ? 18.635 -5.198 6.644 1.00 51.34 82 MET A N 1
ATOM 660 C CA . MET A 1 82 ? 18.630 -4.367 7.873 1.00 51.34 82 MET A CA 1
ATOM 661 C C . MET A 1 82 ? 19.327 -4.957 9.114 1.00 51.34 82 MET A C 1
ATOM 663 O O . MET A 1 82 ? 18.777 -4.893 10.201 1.00 51.34 82 MET A O 1
ATOM 667 N N . ASP A 1 83 ? 20.522 -5.533 8.932 1.00 48.91 83 ASP A N 1
ATOM 668 C CA . ASP A 1 83 ? 21.669 -5.435 9.858 1.00 48.91 83 ASP A CA 1
ATOM 669 C C . ASP A 1 83 ? 22.916 -6.084 9.218 1.00 48.91 83 ASP A C 1
ATOM 671 O O . ASP A 1 83 ? 22.894 -7.241 8.798 1.00 48.91 83 ASP A O 1
ATOM 675 N N . GLY A 1 84 ? 24.003 -5.312 9.104 1.00 44.38 84 GLY A N 1
ATOM 676 C CA . GLY A 1 84 ? 25.370 -5.759 8.788 1.00 44.38 84 GLY A CA 1
ATOM 677 C C . GLY A 1 84 ? 25.707 -6.185 7.350 1.00 44.38 84 GLY A C 1
ATOM 678 O O . GLY A 1 84 ? 26.760 -5.787 6.842 1.00 44.38 84 GLY A O 1
ATOM 679 N N . ASP A 1 85 ? 24.880 -6.990 6.677 1.00 49.12 85 ASP A N 1
ATOM 680 C CA . ASP A 1 85 ? 25.405 -7.760 5.537 1.00 49.12 85 ASP A CA 1
ATOM 681 C C . ASP A 1 85 ? 24.368 -8.301 4.533 1.00 49.12 85 ASP A C 1
ATOM 683 O O . ASP A 1 85 ? 24.300 -9.501 4.294 1.00 49.12 85 ASP A O 1
ATOM 687 N N . VAL A 1 86 ? 23.555 -7.446 3.889 1.00 48.09 86 VAL A N 1
ATOM 688 C CA . VAL A 1 86 ? 22.732 -7.898 2.746 1.00 48.09 86 VAL A CA 1
ATOM 689 C C . VAL A 1 86 ? 22.389 -6.779 1.752 1.00 48.09 86 VAL A C 1
ATOM 691 O O . VAL A 1 86 ? 21.911 -5.720 2.144 1.00 48.09 86 VAL A O 1
ATOM 694 N N . ILE A 1 87 ? 22.611 -7.048 0.456 1.00 52.44 87 ILE A N 1
ATOM 695 C CA . ILE A 1 87 ? 22.447 -6.154 -0.711 1.00 52.44 87 ILE A CA 1
ATOM 696 C C . ILE A 1 87 ? 23.264 -4.853 -0.563 1.00 52.44 87 ILE A C 1
ATOM 698 O O . ILE A 1 87 ? 22.749 -3.738 -0.574 1.00 52.44 87 ILE A O 1
ATOM 702 N N . ARG A 1 88 ? 24.587 -5.011 -0.439 1.00 40.25 88 ARG A N 1
ATOM 703 C CA . ARG A 1 88 ? 25.599 -3.971 -0.155 1.00 40.25 88 ARG A CA 1
ATOM 704 C C . ARG A 1 88 ? 25.852 -2.910 -1.249 1.00 40.25 88 ARG A C 1
ATOM 706 O O . ARG A 1 88 ? 26.905 -2.282 -1.238 1.00 40.25 88 ARG A O 1
ATOM 713 N N . SER A 1 89 ? 24.938 -2.657 -2.184 1.00 40.91 89 SER A N 1
ATOM 714 C CA . SER A 1 89 ? 25.220 -1.703 -3.283 1.00 40.91 89 SER A CA 1
ATOM 715 C C . SER A 1 89 ? 24.161 -0.626 -3.516 1.00 40.91 89 SER A C 1
ATOM 717 O O . SER A 1 89 ? 24.369 0.248 -4.350 1.00 40.91 89 SER A O 1
ATOM 719 N N . GLY A 1 90 ? 23.058 -0.624 -2.766 1.00 43.97 90 GLY A N 1
ATOM 720 C CA . GLY A 1 90 ? 22.077 0.462 -2.806 1.00 43.97 90 GLY A CA 1
ATOM 721 C C . GLY A 1 90 ? 22.315 1.452 -1.672 1.00 43.97 90 GLY A C 1
ATOM 722 O O . GLY A 1 90 ? 21.745 1.288 -0.602 1.00 43.97 90 GLY A O 1
ATOM 723 N N . LEU A 1 91 ? 23.143 2.478 -1.889 1.00 42.50 91 LEU A N 1
ATOM 724 C CA . LEU A 1 91 ? 23.424 3.531 -0.892 1.00 42.50 91 LEU A CA 1
ATOM 725 C C . LEU A 1 91 ? 22.200 4.405 -0.545 1.00 42.50 91 LEU A C 1
ATOM 727 O O . LEU A 1 91 ? 22.265 5.206 0.383 1.00 42.50 91 LEU A O 1
ATOM 731 N N . ALA A 1 92 ? 21.083 4.249 -1.257 1.00 53.72 92 ALA A N 1
ATOM 732 C CA . ALA A 1 92 ? 19.840 4.959 -1.000 1.00 53.72 92 ALA A CA 1
ATOM 733 C C . ALA A 1 92 ? 18.661 3.981 -0.962 1.00 53.72 92 ALA A C 1
ATOM 735 O O . ALA A 1 92 ? 18.531 3.110 -1.828 1.00 53.72 92 ALA A O 1
ATOM 736 N N . ALA A 1 93 ? 17.775 4.154 0.023 1.00 60.88 93 ALA A N 1
ATOM 737 C CA . ALA A 1 93 ? 16.465 3.521 0.001 1.00 60.88 93 ALA A CA 1
ATOM 738 C C . ALA A 1 93 ? 15.749 3.906 -1.303 1.00 60.88 93 ALA A C 1
ATOM 740 O O . ALA A 1 93 ? 15.796 5.061 -1.729 1.00 60.88 93 ALA A O 1
ATOM 741 N N . PHE A 1 94 ? 15.101 2.937 -1.950 1.00 67.19 94 PHE A N 1
ATOM 742 C CA . PHE A 1 94 ? 14.363 3.203 -3.179 1.00 67.19 94 PHE A CA 1
ATOM 743 C C . PHE A 1 94 ? 13.302 4.294 -2.909 1.00 67.19 94 PHE A C 1
ATOM 745 O O . PHE A 1 94 ? 12.547 4.152 -1.942 1.00 67.19 94 PHE A O 1
ATOM 752 N N . PRO A 1 95 ? 13.239 5.381 -3.704 1.00 73.06 95 PRO A N 1
ATOM 753 C CA . PRO A 1 95 ? 12.418 6.547 -3.389 1.00 73.06 95 PRO A CA 1
ATOM 754 C C . PRO A 1 95 ? 10.936 6.224 -3.597 1.00 73.06 95 PRO A C 1
ATOM 756 O O . PRO A 1 95 ? 10.407 6.326 -4.702 1.00 73.06 95 PRO A O 1
ATOM 759 N N . THR A 1 96 ? 10.273 5.795 -2.528 1.00 83.25 96 THR A N 1
ATOM 760 C CA . THR A 1 96 ? 8.831 5.515 -2.489 1.00 83.25 96 THR A CA 1
ATOM 761 C C . THR A 1 96 ? 8.095 6.588 -1.697 1.00 83.25 96 THR A C 1
ATOM 763 O O . THR A 1 96 ? 8.630 7.068 -0.699 1.00 83.25 96 THR A O 1
ATOM 766 N N . CYS A 1 97 ? 6.841 6.849 -2.044 1.00 87.25 97 CYS A N 1
ATOM 767 C CA . CYS A 1 97 ? 5.881 7.540 -1.186 1.00 87.25 97 CYS A CA 1
ATOM 768 C C . CYS A 1 97 ? 4.908 6.537 -0.545 1.00 87.25 97 CYS A C 1
ATOM 770 O O . CYS A 1 97 ? 4.780 5.391 -0.992 1.00 87.25 97 CYS A O 1
ATOM 772 N N . MET A 1 98 ? 4.233 6.967 0.517 1.00 90.62 98 MET A N 1
ATOM 773 C CA . MET A 1 98 ? 3.115 6.244 1.106 1.00 90.62 98 MET A CA 1
ATOM 774 C C . MET A 1 98 ? 1.819 6.690 0.429 1.00 90.62 98 MET A C 1
ATOM 776 O O . MET A 1 98 ? 1.476 7.868 0.455 1.00 90.62 98 MET A O 1
ATOM 780 N N . ALA A 1 99 ? 1.082 5.751 -0.152 1.00 93.12 99 ALA A N 1
ATOM 781 C CA . ALA A 1 99 ? -0.264 5.974 -0.651 1.00 93.12 99 ALA A CA 1
ATOM 782 C C . ALA A 1 99 ? -1.280 5.317 0.284 1.00 93.12 99 ALA A C 1
ATOM 784 O O . ALA A 1 99 ? -1.160 4.139 0.620 1.00 93.12 99 ALA A O 1
ATOM 785 N N . VAL A 1 100 ? -2.297 6.069 0.688 1.00 94.50 100 VAL A N 1
ATOM 786 C CA . VAL A 1 100 ? -3.355 5.605 1.583 1.00 94.50 100 VAL A CA 1
ATOM 787 C C . VAL A 1 100 ? -4.679 5.623 0.844 1.00 94.50 100 VAL A C 1
ATOM 789 O O . VAL A 1 100 ? -5.167 6.681 0.448 1.00 94.50 100 VAL A O 1
ATOM 792 N N . GLU A 1 101 ? -5.272 4.450 0.665 1.00 95.31 101 GLU A N 1
ATOM 793 C CA . GLU A 1 101 ? -6.588 4.298 0.062 1.00 95.31 101 GLU A CA 1
ATOM 794 C C . GLU A 1 101 ? -7.666 4.229 1.148 1.00 95.31 101 GLU A C 1
ATOM 796 O O . GLU A 1 101 ? -7.682 3.322 1.989 1.00 95.31 101 GLU A O 1
ATOM 801 N N . TYR A 1 102 ? -8.595 5.183 1.109 1.00 93.12 102 TYR A N 1
ATOM 802 C CA . TYR A 1 102 ? -9.719 5.264 2.034 1.00 93.12 102 TYR A CA 1
ATOM 803 C C . TYR A 1 102 ? -10.937 5.901 1.357 1.00 93.12 102 TYR A C 1
ATOM 805 O O . TYR A 1 102 ? -10.878 7.017 0.842 1.00 93.12 102 TYR A O 1
ATOM 813 N N . GLY A 1 103 ? -12.070 5.193 1.351 1.00 88.88 103 GLY A N 1
ATOM 814 C CA . GLY A 1 103 ? -13.333 5.721 0.814 1.00 88.88 103 GLY A CA 1
ATOM 815 C C . GLY A 1 103 ? -13.306 6.059 -0.677 1.00 88.88 103 GLY A C 1
ATOM 816 O O . GLY A 1 103 ? -13.918 7.042 -1.085 1.00 88.88 103 GLY A O 1
ATOM 817 N N . GLY A 1 104 ? -12.576 5.274 -1.475 1.00 88.12 104 GLY A N 1
ATOM 818 C CA . GLY A 1 104 ? -12.427 5.490 -2.919 1.00 88.12 104 GLY A CA 1
ATOM 819 C C . GLY A 1 104 ? -11.480 6.634 -3.291 1.00 88.12 104 GLY A C 1
ATOM 820 O O . GLY A 1 104 ? -11.348 6.951 -4.469 1.00 88.12 104 GLY A O 1
ATOM 821 N N . LYS A 1 105 ? -10.820 7.254 -2.307 1.00 92.50 105 LYS A N 1
ATOM 822 C CA . LYS A 1 105 ? -9.761 8.243 -2.518 1.00 92.50 105 LYS A CA 1
ATOM 823 C C . LYS A 1 105 ? -8.412 7.625 -2.194 1.00 92.50 105 LYS A C 1
ATOM 825 O O . LYS A 1 105 ? -8.314 6.824 -1.266 1.00 92.50 105 LYS A O 1
ATOM 830 N N . VAL A 1 106 ? -7.386 8.050 -2.923 1.00 93.19 106 VAL A N 1
ATOM 831 C CA . VAL A 1 106 ? -5.988 7.740 -2.623 1.00 93.19 106 VAL A CA 1
ATOM 832 C C . VAL A 1 106 ? -5.291 9.035 -2.239 1.00 93.19 106 VAL A C 1
ATOM 834 O O . VAL A 1 106 ? -5.333 9.996 -3.003 1.00 93.19 106 VAL A O 1
ATOM 837 N N . LEU A 1 107 ? -4.692 9.063 -1.053 1.00 93.69 107 LEU A N 1
ATOM 838 C CA . LEU A 1 107 ? -3.896 10.176 -0.539 1.00 93.69 107 LEU A CA 1
ATOM 839 C C . LEU A 1 107 ? -2.418 9.807 -0.599 1.00 93.69 107 LEU A C 1
ATOM 841 O O . LEU A 1 107 ? -2.077 8.679 -0.251 1.00 93.69 107 LEU A O 1
ATOM 845 N N . LEU A 1 108 ? -1.553 10.732 -1.007 1.00 91.81 108 LEU A N 1
ATOM 846 C CA . LEU A 1 108 ? -0.105 10.529 -0.957 1.00 91.81 108 LEU A CA 1
ATOM 847 C C . LEU A 1 108 ? 0.536 11.273 0.200 1.00 91.81 108 LEU A C 1
ATOM 849 O O . LEU A 1 108 ? 0.139 12.384 0.525 1.00 91.81 108 LEU A O 1
ATOM 853 N N . PHE A 1 109 ? 1.568 10.660 0.755 1.00 90.44 109 PHE A N 1
ATOM 854 C CA . PHE A 1 109 ? 2.449 11.235 1.755 1.00 90.44 109 PHE A CA 1
ATOM 855 C C . PHE A 1 109 ? 3.874 10.882 1.346 1.00 90.44 109 PHE A C 1
ATOM 857 O O . PHE A 1 109 ? 4.175 9.719 1.042 1.00 90.44 109 PHE A O 1
ATOM 864 N N . ASP A 1 110 ? 4.746 11.874 1.270 1.00 87.56 110 ASP A N 1
ATOM 865 C CA . ASP A 1 110 ? 6.165 11.626 1.109 1.00 87.56 110 ASP A CA 1
ATOM 866 C C . ASP A 1 110 ? 6.753 10.970 2.376 1.00 87.56 110 ASP A C 1
ATOM 868 O O . ASP A 1 110 ? 6.072 10.774 3.384 1.00 87.56 110 ASP A O 1
ATOM 872 N N . LYS A 1 111 ? 8.016 10.542 2.300 1.00 84.00 111 LYS A N 1
ATOM 873 C CA . LYS A 1 111 ? 8.737 9.942 3.437 1.00 84.00 111 LYS A CA 1
ATOM 874 C C . LYS A 1 111 ? 9.627 10.973 4.139 1.00 84.00 111 LYS A C 1
ATOM 876 O O . LYS A 1 111 ? 10.769 10.667 4.481 1.00 84.00 111 LYS A O 1
ATOM 881 N N . THR A 1 112 ? 9.145 12.205 4.272 1.00 85.81 112 THR A N 1
ATOM 882 C CA . THR A 1 112 ? 9.782 13.247 5.085 1.00 85.81 112 THR A CA 1
ATOM 883 C C . THR A 1 112 ? 9.080 13.365 6.434 1.00 85.81 112 THR A C 1
ATOM 885 O O . THR A 1 112 ? 7.939 12.937 6.594 1.00 85.81 112 THR A O 1
ATOM 888 N N . ASP A 1 113 ? 9.716 14.036 7.398 1.00 86.81 113 ASP A N 1
ATOM 889 C CA . ASP A 1 113 ? 9.068 14.370 8.674 1.00 86.81 113 ASP A CA 1
ATOM 890 C C . ASP A 1 113 ? 7.744 15.139 8.481 1.00 86.81 113 ASP A C 1
ATOM 892 O O . ASP A 1 113 ? 6.854 15.066 9.330 1.00 86.81 113 ASP A O 1
ATOM 896 N N . GLY A 1 114 ? 7.610 15.898 7.385 1.00 88.25 114 GLY A N 1
ATOM 897 C CA . GLY A 1 114 ? 6.387 16.616 7.023 1.00 88.25 114 GLY A CA 1
ATOM 898 C C . GLY A 1 114 ? 5.262 15.664 6.621 1.00 88.25 114 GLY A C 1
ATOM 899 O O . GLY A 1 114 ? 4.195 15.684 7.248 1.00 88.25 114 GLY A O 1
ATOM 900 N N . GLY A 1 115 ? 5.526 14.790 5.647 1.00 88.56 115 GLY A N 1
ATOM 901 C CA . GLY A 1 115 ? 4.589 13.759 5.206 1.00 88.56 115 GLY A CA 1
ATOM 902 C C . GLY A 1 115 ? 4.199 12.809 6.330 1.00 88.56 115 GLY A C 1
ATOM 903 O O . GLY A 1 115 ? 3.018 12.502 6.506 1.00 88.56 115 GLY A O 1
ATOM 904 N N . ASP A 1 116 ? 5.158 12.450 7.180 1.00 88.94 116 ASP A N 1
ATOM 905 C CA . ASP A 1 116 ? 4.941 11.593 8.341 1.00 88.94 116 ASP A CA 1
ATOM 906 C C . ASP A 1 116 ? 3.997 12.231 9.370 1.00 88.94 116 ASP A C 1
ATOM 908 O O . ASP A 1 116 ? 3.044 11.589 9.818 1.00 88.94 116 ASP A O 1
ATOM 912 N N . ARG A 1 117 ? 4.185 13.520 9.691 1.00 90.81 117 ARG A N 1
ATOM 913 C CA . ARG A 1 117 ? 3.262 14.266 10.568 1.00 90.81 117 ARG A CA 1
ATOM 914 C C . ARG A 1 117 ? 1.865 14.370 9.968 1.00 90.81 117 ARG A C 1
ATOM 916 O O . ARG A 1 117 ? 0.878 14.281 10.700 1.00 90.81 117 ARG A O 1
ATOM 923 N N . MET A 1 118 ? 1.761 14.580 8.656 1.00 92.81 118 MET A N 1
ATOM 924 C CA . MET A 1 118 ? 0.461 14.693 7.999 1.00 92.81 118 MET A CA 1
ATOM 925 C C . MET A 1 118 ? -0.271 13.347 7.954 1.00 92.81 118 MET A C 1
ATOM 927 O O . MET A 1 118 ? -1.484 13.302 8.176 1.00 92.81 118 MET A O 1
ATOM 931 N N . LEU A 1 119 ? 0.459 12.252 7.733 1.00 92.62 119 LEU A N 1
ATOM 932 C CA . LEU A 1 119 ? -0.076 10.901 7.830 1.00 92.62 119 LEU A CA 1
ATOM 933 C C . LEU A 1 119 ? -0.576 10.611 9.251 1.00 92.62 119 LEU A C 1
ATOM 935 O O . LEU A 1 119 ? -1.715 10.174 9.414 1.00 92.62 119 LEU A O 1
ATOM 939 N N . ASP A 1 120 ? 0.215 10.918 10.282 1.00 91.94 120 ASP A N 1
ATOM 940 C CA . ASP A 1 120 ? -0.195 10.742 11.681 1.00 91.94 120 ASP A CA 1
ATOM 941 C C . ASP A 1 120 ? -1.443 11.579 12.026 1.00 91.94 120 ASP A C 1
ATOM 943 O O . ASP A 1 120 ? -2.356 11.088 12.701 1.00 91.94 120 ASP A O 1
ATOM 947 N N . ALA A 1 121 ? -1.541 12.815 11.523 1.00 92.25 121 ALA A N 1
ATOM 948 C CA . ALA A 1 121 ? -2.727 13.657 11.692 1.00 92.25 121 ALA A CA 1
ATOM 949 C C . ALA A 1 121 ? -3.965 13.052 11.003 1.00 92.25 121 ALA A C 1
ATOM 951 O O . ALA A 1 121 ? -5.054 13.026 11.585 1.00 92.25 121 ALA A O 1
ATOM 952 N N . PHE A 1 122 ? -3.800 12.508 9.793 1.00 93.38 122 PHE A N 1
ATOM 953 C CA . PHE A 1 122 ? -4.861 11.795 9.082 1.00 93.38 122 PHE A CA 1
ATOM 954 C C . PHE A 1 122 ? -5.348 10.570 9.874 1.00 93.38 122 PHE A C 1
ATOM 956 O O . PHE A 1 122 ? -6.556 10.413 10.076 1.00 93.38 122 PHE A O 1
ATOM 963 N N . LEU A 1 123 ? -4.430 9.738 10.379 1.00 93.31 123 LEU A N 1
ATOM 964 C CA . LEU A 1 123 ? -4.764 8.562 11.191 1.00 93.31 123 LEU A CA 1
ATOM 965 C C . LEU A 1 123 ? -5.442 8.942 12.508 1.00 93.31 123 LEU A C 1
ATOM 967 O O . LEU A 1 123 ? -6.417 8.301 12.897 1.00 93.31 123 LEU A O 1
ATOM 971 N N . SER A 1 124 ? -4.982 10.011 13.157 1.00 91.31 124 SER A N 1
ATOM 972 C CA . SER A 1 124 ? -5.592 10.530 14.386 1.00 91.31 124 SER A CA 1
ATOM 973 C C . SER A 1 124 ? -7.041 10.949 14.147 1.00 91.31 124 SER A C 1
ATOM 975 O O . SER A 1 124 ? -7.936 10.504 14.864 1.00 91.31 124 SER A O 1
ATOM 977 N N . GLY A 1 125 ? -7.311 11.668 13.054 1.00 90.69 125 GLY A N 1
ATOM 978 C CA . GLY A 1 125 ? -8.675 12.037 12.674 1.00 90.69 125 GLY A CA 1
ATOM 979 C C . GLY A 1 125 ? -9.571 10.851 12.277 1.00 90.69 125 GLY A C 1
ATOM 980 O O . GLY A 1 125 ? -10.801 10.979 12.307 1.00 90.69 125 GLY A O 1
ATOM 981 N N . LEU A 1 126 ? -9.003 9.705 11.879 1.00 91.62 126 LEU A N 1
ATOM 982 C CA . LEU A 1 126 ? -9.755 8.455 11.698 1.00 91.62 126 LEU A CA 1
ATOM 983 C C . LEU A 1 126 ? -10.028 7.760 13.035 1.00 91.62 126 LEU A C 1
ATOM 985 O O . LEU A 1 126 ? -11.138 7.270 13.242 1.00 91.62 126 LEU A O 1
ATOM 989 N N . ALA A 1 127 ? -9.038 7.728 13.929 1.00 90.62 127 ALA A N 1
ATOM 990 C CA . ALA A 1 127 ? -9.139 7.098 15.239 1.00 90.62 127 ALA A CA 1
ATOM 991 C C . ALA A 1 127 ? -10.153 7.819 16.141 1.00 90.62 127 ALA A C 1
ATOM 993 O O . ALA A 1 127 ? -11.008 7.166 16.738 1.00 90.62 127 ALA A O 1
ATOM 994 N N . GLU A 1 128 ? -10.114 9.154 16.191 1.00 89.56 128 GLU A N 1
ATOM 995 C CA . GLU A 1 128 ? -11.069 9.990 16.937 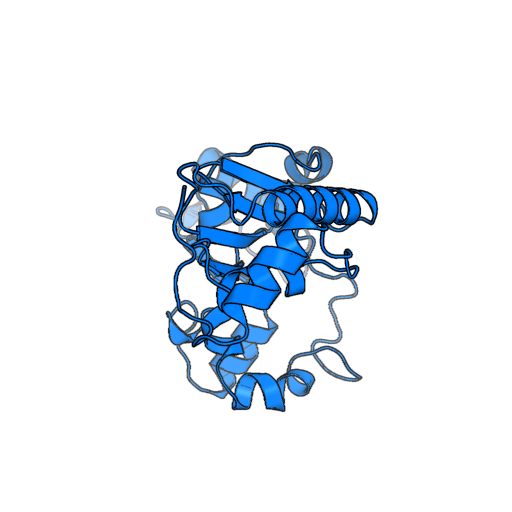1.00 89.56 128 GLU A CA 1
ATOM 996 C C . GLU A 1 128 ? -12.515 9.636 16.604 1.00 89.56 128 GLU A C 1
ATOM 998 O O . GLU A 1 128 ? -13.332 9.430 17.495 1.00 89.56 128 GLU A O 1
ATOM 1003 N N . ARG A 1 129 ? -12.797 9.479 15.309 1.00 88.00 129 ARG A N 1
ATOM 1004 C CA . ARG A 1 129 ? -14.136 9.203 14.789 1.00 88.00 129 ARG A CA 1
ATOM 1005 C C . ARG A 1 129 ? -14.403 7.721 14.590 1.00 88.00 129 ARG A C 1
ATOM 1007 O O . ARG A 1 129 ? -15.366 7.374 13.915 1.00 88.00 129 ARG A O 1
ATOM 1014 N N . PHE A 1 130 ? -13.556 6.819 15.091 1.00 89.44 130 PHE A N 1
ATOM 1015 C CA . PHE A 1 130 ? -13.597 5.400 14.722 1.00 89.44 130 PHE A CA 1
ATOM 1016 C C . PHE A 1 130 ? -14.909 4.711 15.112 1.00 89.44 130 PHE A C 1
ATOM 1018 O O . PHE A 1 130 ? -15.406 3.871 14.358 1.00 89.44 130 PHE A O 1
ATOM 1025 N N . PHE A 1 131 ? -15.527 5.122 16.220 1.00 87.69 131 PHE A N 1
ATOM 1026 C CA . PHE A 1 131 ? -16.778 4.543 16.719 1.00 87.69 131 PHE A CA 1
ATOM 1027 C C . PHE A 1 131 ? -18.047 5.309 16.310 1.00 87.69 131 PHE A C 1
ATOM 1029 O O . PHE A 1 131 ? -19.139 4.813 16.568 1.00 87.69 131 PHE A O 1
ATOM 1036 N N . ASP A 1 132 ? -17.934 6.443 15.603 1.00 83.50 132 ASP A N 1
ATOM 1037 C CA . ASP A 1 132 ? -19.096 7.187 15.089 1.00 83.50 132 ASP A CA 1
ATOM 1038 C C . ASP A 1 132 ? -20.046 6.287 14.278 1.00 83.50 132 ASP A C 1
ATOM 1040 O O . ASP A 1 132 ? -19.593 5.540 13.403 1.00 83.50 132 ASP A O 1
ATOM 1044 N N . GLY A 1 133 ? -21.362 6.429 14.471 1.00 65.81 133 GLY A N 1
ATOM 1045 C CA . GLY A 1 133 ? -22.391 5.661 13.755 1.00 65.81 133 GLY A CA 1
ATOM 1046 C C . GLY A 1 133 ? -22.546 5.978 12.259 1.00 65.81 133 GLY A C 1
ATOM 1047 O O . GLY A 1 133 ? -23.384 5.398 11.566 1.00 65.81 133 GLY A O 1
ATOM 1048 N N . LYS A 1 134 ? -21.735 6.895 11.715 1.00 73.19 134 LYS A N 1
ATOM 1049 C CA . LYS A 1 134 ? -21.746 7.236 10.286 1.00 73.19 134 LYS A CA 1
ATOM 1050 C C . LYS A 1 134 ? -21.197 6.076 9.456 1.00 73.19 134 LYS A C 1
ATOM 1052 O O . LYS A 1 134 ? -20.192 5.466 9.815 1.00 73.19 134 LYS A O 1
ATOM 1057 N N . ARG A 1 135 ? -21.808 5.822 8.289 1.00 70.31 135 ARG A N 1
ATOM 1058 C CA . ARG A 1 135 ? -21.278 4.862 7.304 1.00 70.31 135 ARG A CA 1
ATOM 1059 C C . ARG A 1 135 ? -19.841 5.245 6.937 1.00 70.31 135 ARG A C 1
ATOM 1061 O O . ARG A 1 135 ? -19.616 6.288 6.326 1.00 70.31 135 ARG A O 1
ATOM 1068 N N . LYS A 1 136 ? -18.891 4.386 7.302 1.00 78.50 136 LYS A N 1
ATOM 1069 C CA . LYS A 1 136 ? -17.471 4.507 6.960 1.00 78.50 136 LYS A CA 1
ATOM 1070 C C . LYS A 1 136 ? -17.104 3.541 5.836 1.00 78.50 136 LYS A C 1
ATOM 1072 O O . LYS A 1 136 ? -17.761 2.509 5.682 1.00 78.50 136 LYS A O 1
ATOM 1077 N N . PRO A 1 137 ? -16.052 3.848 5.062 1.00 84.31 137 PRO A N 1
ATOM 1078 C CA . PRO A 1 137 ? -15.413 2.870 4.192 1.00 84.31 137 PRO A CA 1
ATOM 1079 C C . PRO A 1 137 ? -15.022 1.619 4.985 1.00 84.31 137 PRO A C 1
ATOM 1081 O O . PRO A 1 137 ? -14.545 1.738 6.108 1.00 84.31 137 PRO A O 1
ATOM 1084 N N . GLY A 1 138 ? -15.213 0.432 4.406 1.00 87.75 138 GLY A N 1
ATOM 1085 C CA . GLY A 1 138 ? -14.950 -0.837 5.099 1.00 87.75 138 GLY A CA 1
ATOM 1086 C C . GLY A 1 138 ? -13.468 -1.168 5.282 1.00 87.75 138 GLY A C 1
ATOM 1087 O O . GLY A 1 138 ? -13.132 -2.006 6.111 1.00 87.75 138 GLY A O 1
ATOM 1088 N N . SER A 1 139 ? -12.576 -0.513 4.536 1.00 92.31 139 SER A N 1
ATOM 1089 C CA . SER A 1 139 ? -11.141 -0.780 4.592 1.00 92.31 139 SER A CA 1
ATOM 1090 C C . SER A 1 139 ? -10.306 0.486 4.454 1.00 92.31 139 SER A C 1
ATOM 1092 O O . SER A 1 139 ? -10.655 1.387 3.688 1.00 92.31 139 SER A O 1
ATOM 1094 N N . LEU A 1 140 ? -9.169 0.483 5.138 1.00 94.44 140 LEU A N 1
ATOM 1095 C CA . LEU A 1 140 ? -8.066 1.424 4.996 1.00 94.44 140 LEU A CA 1
ATOM 1096 C C . LEU A 1 140 ? -6.840 0.636 4.523 1.00 94.44 140 LEU A C 1
ATOM 1098 O O . LEU A 1 140 ? -6.447 -0.331 5.179 1.00 94.44 140 LEU A O 1
ATOM 1102 N N . ARG A 1 141 ? -6.259 1.005 3.381 1.00 94.12 141 ARG A N 1
ATOM 1103 C CA . ARG A 1 141 ? -5.110 0.291 2.800 1.00 94.12 141 ARG A CA 1
ATOM 1104 C C . ARG A 1 141 ? -3.929 1.223 2.595 1.00 94.12 141 ARG A C 1
ATOM 1106 O O . ARG A 1 141 ? -4.109 2.371 2.200 1.00 94.12 141 ARG A O 1
ATOM 1113 N N . PHE A 1 142 ? -2.737 0.705 2.852 1.00 92.69 142 PHE A N 1
ATOM 1114 C CA . PHE A 1 142 ? -1.473 1.421 2.747 1.00 92.69 142 PHE A CA 1
ATOM 1115 C C . PHE A 1 142 ? -0.620 0.755 1.691 1.00 92.69 142 PHE A C 1
ATOM 1117 O O . PHE A 1 142 ? -0.435 -0.464 1.713 1.00 92.69 142 PHE A O 1
ATOM 1124 N N . TYR A 1 143 ? -0.067 1.567 0.807 1.00 91.38 143 TYR A N 1
ATOM 1125 C CA . TYR A 1 143 ? 0.766 1.120 -0.285 1.00 91.38 143 TYR A CA 1
ATOM 1126 C C . TYR A 1 143 ? 2.058 1.914 -0.293 1.00 91.38 143 TYR A C 1
ATOM 1128 O O . TYR A 1 143 ? 2.043 3.140 -0.243 1.00 91.38 143 TYR A O 1
ATOM 1136 N N . GLU A 1 144 ? 3.181 1.228 -0.439 1.00 89.62 144 GLU A N 1
ATOM 1137 C CA . GLU A 1 144 ? 4.386 1.893 -0.910 1.00 89.62 144 GLU A CA 1
ATOM 1138 C C . GLU A 1 144 ? 4.336 1.988 -2.425 1.00 89.62 144 GLU A C 1
ATOM 1140 O O . GLU A 1 144 ? 4.332 0.973 -3.128 1.00 89.62 144 GLU A O 1
ATOM 1145 N N . VAL A 1 145 ? 4.297 3.218 -2.925 1.00 87.44 145 VAL A N 1
ATOM 1146 C CA . VAL A 1 145 ? 4.244 3.497 -4.355 1.00 87.44 145 VAL A CA 1
ATOM 1147 C C . VAL A 1 145 ? 5.558 4.118 -4.782 1.00 87.44 145 VAL A C 1
ATOM 1149 O O . VAL A 1 145 ? 6.105 5.007 -4.134 1.00 87.44 145 VAL A O 1
ATOM 1152 N N . ALA A 1 146 ? 6.069 3.625 -5.899 1.00 83.31 146 ALA A N 1
ATOM 1153 C CA . ALA A 1 146 ? 7.218 4.185 -6.571 1.00 83.31 146 ALA A CA 1
ATOM 1154 C C . ALA A 1 146 ? 6.761 5.231 -7.593 1.00 83.31 146 ALA A C 1
ATOM 1156 O O . ALA A 1 146 ? 6.207 4.859 -8.631 1.00 83.31 146 ALA A O 1
ATOM 1157 N N . PRO A 1 147 ? 6.984 6.526 -7.346 1.00 76.06 147 PRO A N 1
ATOM 1158 C CA . PRO A 1 147 ? 6.846 7.534 -8.384 1.00 76.06 147 PRO A CA 1
ATOM 1159 C C . PRO A 1 147 ? 7.966 7.352 -9.424 1.00 76.06 147 PRO A C 1
ATOM 1161 O O . PRO A 1 147 ? 9.120 7.716 -9.193 1.00 76.06 147 PRO A O 1
ATOM 1164 N N . LEU A 1 148 ? 7.629 6.719 -10.553 1.00 72.69 148 LEU A N 1
ATOM 1165 C CA . LEU A 1 148 ? 8.576 6.424 -11.637 1.00 72.69 148 LEU A CA 1
ATOM 1166 C C . LEU A 1 148 ? 8.989 7.683 -12.414 1.00 72.69 148 LEU A C 1
ATOM 1168 O O . LEU A 1 148 ? 10.136 7.786 -12.839 1.00 72.69 148 LEU A O 1
ATOM 1172 N N . ASP A 1 149 ? 8.075 8.643 -12.558 1.00 70.81 149 ASP A N 1
ATOM 1173 C CA . ASP A 1 149 ? 8.335 9.924 -13.216 1.00 70.81 149 ASP A CA 1
ATOM 1174 C C . ASP A 1 149 ? 9.034 10.907 -12.258 1.00 70.81 149 ASP A C 1
ATOM 1176 O O . ASP A 1 149 ? 8.556 11.198 -1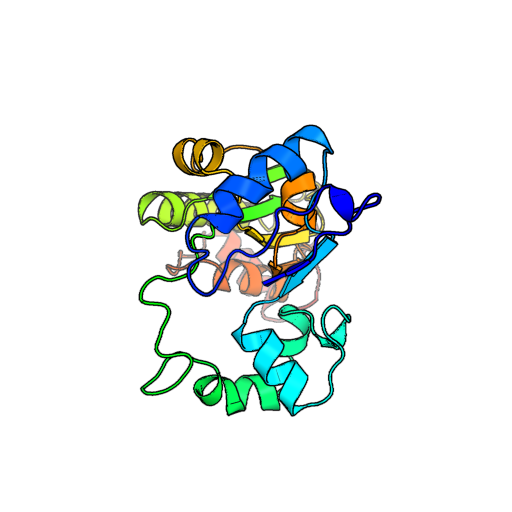1.158 1.00 70.81 149 ASP A O 1
ATOM 1180 N N . ALA A 1 150 ? 10.179 11.443 -12.686 1.00 67.00 150 ALA A N 1
ATOM 1181 C CA . ALA A 1 150 ? 10.952 12.419 -11.931 1.00 67.00 150 ALA A CA 1
ATOM 1182 C C . ALA A 1 150 ? 10.221 13.762 -11.765 1.00 67.00 150 ALA A C 1
ATOM 1184 O O . ALA A 1 150 ? 10.335 14.384 -10.706 1.00 67.00 150 ALA A O 1
ATOM 1185 N N . ALA A 1 151 ? 9.447 14.194 -12.767 1.00 69.31 151 ALA A N 1
ATOM 1186 C CA . ALA A 1 151 ? 8.659 15.419 -12.673 1.00 69.31 151 ALA A CA 1
ATOM 1187 C C . ALA A 1 151 ? 7.508 15.251 -11.673 1.00 69.31 151 ALA A C 1
ATOM 1189 O O . ALA A 1 151 ? 7.230 16.162 -10.890 1.00 69.31 151 ALA A O 1
ATOM 1190 N N . TYR A 1 152 ? 6.886 14.072 -11.657 1.00 70.56 152 TYR A N 1
ATOM 1191 C CA . TYR A 1 152 ? 5.914 13.686 -10.648 1.00 70.56 152 TYR A CA 1
ATOM 1192 C C . TYR A 1 152 ? 6.532 13.660 -9.248 1.00 70.56 152 TYR A C 1
ATOM 1194 O O . TYR A 1 152 ? 5.970 14.275 -8.346 1.00 70.56 152 TYR A O 1
ATOM 1202 N N . ARG A 1 153 ? 7.719 13.050 -9.069 1.00 69.69 153 ARG A N 1
ATOM 1203 C CA . ARG A 1 153 ? 8.455 13.046 -7.784 1.00 69.69 153 ARG A CA 1
ATOM 1204 C C . ARG A 1 153 ? 8.641 14.442 -7.204 1.00 69.69 153 ARG A C 1
ATOM 1206 O O . ARG A 1 153 ? 8.450 14.626 -6.009 1.00 69.69 153 ARG A O 1
ATOM 1213 N N . ALA A 1 154 ? 8.984 15.415 -8.044 1.00 71.44 154 ALA A N 1
ATOM 1214 C CA . ALA A 1 154 ? 9.209 16.793 -7.618 1.00 71.44 154 ALA A CA 1
ATOM 1215 C C . ALA A 1 154 ? 7.923 17.543 -7.216 1.00 71.44 154 ALA A C 1
ATOM 1217 O O . ALA A 1 154 ? 8.004 18.618 -6.629 1.00 71.44 154 ALA A O 1
ATOM 1218 N N . LYS A 1 155 ? 6.744 17.008 -7.559 1.00 73.75 155 LYS A N 1
ATOM 1219 C CA . LYS A 1 155 ? 5.434 17.648 -7.361 1.00 73.75 155 LYS A CA 1
ATOM 1220 C C . LYS A 1 155 ? 4.554 16.941 -6.332 1.00 73.75 155 LYS A C 1
ATOM 1222 O O . LYS A 1 155 ? 3.408 17.353 -6.168 1.00 73.75 155 LYS A O 1
ATOM 1227 N N . ILE A 1 156 ? 5.040 15.880 -5.683 1.00 72.25 156 ILE A N 1
ATOM 1228 C CA . ILE A 1 156 ? 4.260 15.172 -4.663 1.00 72.25 156 ILE A CA 1
ATOM 1229 C C . ILE A 1 156 ? 3.990 16.144 -3.514 1.00 72.25 156 ILE A C 1
ATOM 1231 O O . ILE A 1 156 ? 4.920 16.605 -2.861 1.00 72.25 156 ILE A O 1
ATOM 1235 N N . GLY A 1 157 ? 2.716 16.468 -3.301 1.00 76.50 157 GLY A N 1
ATOM 1236 C CA . GLY A 1 157 ? 2.258 17.179 -2.115 1.00 76.50 157 GLY A CA 1
ATOM 1237 C C . GLY A 1 157 ? 1.665 16.205 -1.104 1.00 76.50 157 GLY A C 1
ATOM 1238 O O . GLY A 1 157 ? 0.854 15.349 -1.469 1.00 76.50 157 GLY A O 1
ATOM 1239 N N . ASP A 1 158 ? 2.033 16.357 0.165 1.00 84.00 158 ASP A N 1
ATOM 1240 C CA . ASP A 1 158 ? 1.451 15.570 1.250 1.00 84.00 158 ASP A CA 1
ATOM 1241 C C . ASP A 1 158 ? -0.059 15.812 1.368 1.00 84.00 158 ASP A C 1
ATOM 1243 O O . ASP A 1 158 ? -0.552 16.937 1.246 1.00 84.00 158 ASP A O 1
ATOM 1247 N N . GLY A 1 159 ? -0.814 14.734 1.583 1.00 80.62 159 GLY A N 1
ATOM 1248 C CA . GLY A 1 159 ? -2.271 14.753 1.691 1.00 80.62 159 GLY A CA 1
ATOM 1249 C C . GLY A 1 159 ? -2.998 15.005 0.366 1.00 80.62 159 GLY A C 1
ATOM 1250 O O . GLY A 1 159 ? -4.228 15.121 0.356 1.00 80.62 159 GLY A O 1
ATOM 1251 N N . GLN A 1 160 ? -2.285 15.073 -0.762 1.00 86.69 160 GLN A N 1
ATOM 1252 C CA . GLN A 1 160 ? -2.903 15.275 -2.067 1.00 86.69 160 GLN A CA 1
ATOM 1253 C C . GLN A 1 160 ? -3.713 14.043 -2.486 1.00 86.69 160 GLN A C 1
ATOM 1255 O O . GLN A 1 160 ? -3.239 12.909 -2.418 1.00 86.69 160 GLN A O 1
ATOM 1260 N N . THR A 1 161 ? -4.934 14.274 -2.980 1.00 89.31 161 THR A N 1
ATOM 1261 C CA . THR A 1 161 ? -5.724 13.215 -3.620 1.00 89.31 161 THR A CA 1
ATOM 1262 C C . THR A 1 161 ? -5.207 12.941 -5.029 1.00 89.31 161 THR A C 1
ATOM 1264 O O . THR A 1 161 ? -5.068 13.863 -5.834 1.00 89.31 161 THR A O 1
ATOM 1267 N N . VAL A 1 162 ? -4.968 11.670 -5.337 1.00 86.06 162 VAL A N 1
ATOM 1268 C CA . VAL A 1 162 ? -4.425 11.204 -6.619 1.00 86.06 162 VAL A CA 1
ATOM 1269 C C . VAL A 1 162 ? -5.309 10.130 -7.252 1.00 86.06 162 VAL A C 1
ATOM 1271 O O . VAL A 1 162 ? -6.271 9.655 -6.644 1.00 86.06 162 VAL A O 1
ATOM 1274 N N . SER A 1 163 ? -4.994 9.756 -8.496 1.00 85.69 163 SER A N 1
ATOM 1275 C CA . SER A 1 163 ? -5.691 8.671 -9.192 1.00 85.69 163 SER A CA 1
ATOM 1276 C C . SER A 1 163 ? -5.561 7.351 -8.427 1.00 85.69 163 SER A C 1
ATOM 1278 O O . SER A 1 163 ? -4.475 6.989 -7.970 1.00 85.69 163 SER A O 1
ATOM 1280 N N . SER A 1 164 ? -6.651 6.581 -8.375 1.00 85.06 164 SER A N 1
ATOM 1281 C CA . SER A 1 164 ? -6.650 5.208 -7.859 1.00 85.06 164 SER A CA 1
ATOM 1282 C C . SER A 1 164 ? -5.729 4.273 -8.641 1.00 85.06 164 SER A C 1
ATOM 1284 O O . SER A 1 164 ? -5.346 3.220 -8.145 1.00 85.06 164 SER A O 1
ATOM 1286 N N . ASP A 1 165 ? -5.341 4.640 -9.861 1.00 81.31 165 ASP A N 1
ATOM 1287 C CA . ASP A 1 165 ? -4.428 3.823 -10.657 1.00 81.31 165 ASP A CA 1
ATOM 1288 C C . ASP A 1 165 ? -3.038 3.712 -10.020 1.00 81.31 165 ASP A C 1
ATOM 1290 O O . ASP A 1 165 ? -2.350 2.720 -10.247 1.00 81.31 165 ASP A O 1
ATOM 1294 N N . MET A 1 166 ? -2.661 4.656 -9.148 1.00 79.62 166 MET A N 1
ATOM 1295 C CA . MET A 1 166 ? -1.383 4.617 -8.434 1.00 79.62 166 MET A CA 1
ATOM 1296 C C . MET A 1 166 ? -1.227 3.412 -7.511 1.00 79.62 166 MET A C 1
ATOM 1298 O O . MET A 1 166 ? -0.121 2.896 -7.361 1.00 79.62 166 MET A O 1
ATOM 1302 N N . VAL A 1 167 ? -2.317 2.940 -6.899 1.00 85.50 167 VAL A N 1
ATOM 1303 C CA . VAL A 1 167 ? -2.244 1.787 -5.990 1.00 85.50 167 VAL A CA 1
ATOM 1304 C C . VAL A 1 167 ? -2.198 0.456 -6.739 1.00 85.50 167 VAL A C 1
ATOM 1306 O O . VAL A 1 167 ? -1.815 -0.546 -6.145 1.00 85.50 167 VAL A O 1
ATOM 1309 N N . ARG A 1 168 ? -2.494 0.426 -8.051 1.00 82.06 168 ARG A N 1
ATOM 1310 C CA . ARG A 1 168 ? -2.423 -0.807 -8.865 1.00 82.06 168 ARG A CA 1
ATOM 1311 C C . ARG A 1 168 ? -1.014 -1.385 -8.939 1.00 82.06 168 ARG A C 1
ATOM 1313 O O . ARG A 1 168 ? -0.854 -2.591 -9.066 1.00 82.06 168 ARG A O 1
ATOM 1320 N N . TYR A 1 169 ? -0.011 -0.517 -8.868 1.00 79.69 169 TYR A N 1
ATOM 1321 C CA . TYR A 1 169 ? 1.402 -0.885 -8.864 1.00 79.69 169 TYR A CA 1
ATOM 1322 C C . TYR A 1 169 ? 2.087 -0.536 -7.535 1.00 79.69 169 TYR A C 1
ATOM 1324 O O . TYR A 1 169 ? 3.314 -0.499 -7.451 1.00 79.69 169 TYR A O 1
ATOM 1332 N N . GLY A 1 170 ? 1.304 -0.268 -6.489 1.00 86.81 170 GLY A N 1
ATOM 1333 C CA . GLY A 1 170 ? 1.808 -0.093 -5.135 1.00 86.81 170 GLY A CA 1
ATOM 1334 C C . GLY A 1 170 ? 2.001 -1.437 -4.439 1.00 86.81 170 GLY A C 1
ATOM 1335 O O . GLY A 1 170 ? 1.205 -2.359 -4.607 1.00 86.81 170 GLY A O 1
ATOM 1336 N N . ILE A 1 171 ? 3.032 -1.546 -3.608 1.00 88.12 171 ILE A N 1
ATOM 1337 C CA . ILE A 1 171 ? 3.188 -2.694 -2.712 1.00 88.12 171 ILE A CA 1
ATOM 1338 C C . ILE A 1 171 ? 2.289 -2.452 -1.506 1.00 88.12 171 ILE A C 1
ATOM 1340 O O . ILE A 1 171 ? 2.562 -1.546 -0.721 1.00 88.12 171 ILE A O 1
ATOM 1344 N N . CYS A 1 172 ? 1.228 -3.245 -1.347 1.00 89.25 172 CYS A N 1
ATOM 1345 C CA . CYS A 1 172 ? 0.399 -3.191 -0.145 1.00 89.25 172 CYS A CA 1
ATOM 1346 C C . CYS A 1 172 ? 1.251 -3.569 1.076 1.00 89.25 172 CYS A C 1
ATOM 1348 O O . CYS A 1 172 ? 1.859 -4.640 1.106 1.00 89.25 172 CYS A O 1
ATOM 1350 N N . VAL A 1 173 ? 1.316 -2.681 2.066 1.00 88.62 173 VAL A N 1
ATOM 1351 C CA . VAL A 1 173 ? 2.098 -2.881 3.299 1.00 88.62 173 VAL A CA 1
ATOM 1352 C C . VAL A 1 173 ? 1.224 -3.083 4.524 1.00 88.62 173 VAL A C 1
ATOM 1354 O O . VAL A 1 173 ? 1.659 -3.704 5.489 1.00 88.62 173 VAL A O 1
ATOM 1357 N N . ALA A 1 174 ? -0.011 -2.584 4.489 1.00 87.75 174 ALA A N 1
ATOM 1358 C CA . ALA A 1 174 ? -0.983 -2.792 5.547 1.00 87.75 174 ALA A CA 1
ATOM 1359 C C . ALA A 1 174 ? -2.410 -2.684 5.003 1.00 87.75 174 ALA A C 1
ATOM 1361 O O . ALA A 1 174 ? -2.715 -1.860 4.140 1.00 87.75 174 ALA A O 1
ATOM 1362 N N . CYS A 1 175 ? -3.302 -3.497 5.561 1.00 90.06 175 CYS A N 1
ATOM 1363 C CA . CYS A 1 175 ? -4.736 -3.444 5.316 1.00 90.06 175 CYS A CA 1
ATOM 1364 C C . CYS A 1 175 ? -5.457 -3.509 6.663 1.00 90.06 175 CYS A C 1
ATOM 1366 O O . CYS A 1 175 ? -5.207 -4.405 7.470 1.00 90.06 175 CYS A O 1
ATOM 1368 N N . CYS A 1 176 ? -6.332 -2.545 6.917 1.00 89.56 176 CYS A N 1
ATOM 1369 C CA . CYS A 1 176 ? -7.136 -2.466 8.126 1.00 89.56 176 CYS A CA 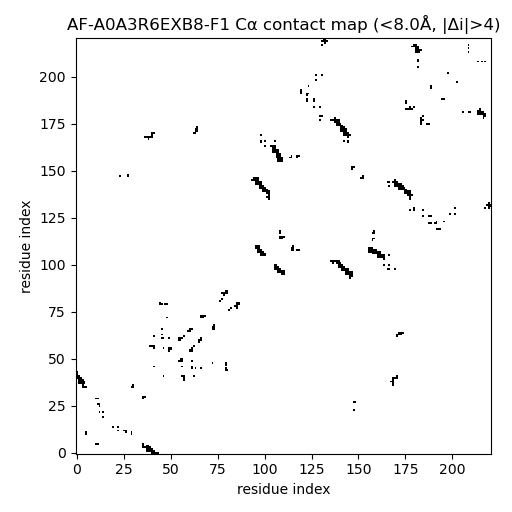1
ATOM 1370 C C . CYS A 1 176 ? -8.615 -2.536 7.766 1.00 89.56 176 CYS A C 1
ATOM 1372 O O . CYS A 1 176 ? -9.113 -1.722 6.990 1.00 89.56 176 CYS A O 1
ATOM 1374 N N . ASP A 1 177 ? -9.312 -3.503 8.357 1.00 90.19 177 ASP A N 1
ATOM 1375 C CA . ASP A 1 177 ? -10.770 -3.502 8.421 1.00 90.19 177 ASP A CA 1
ATOM 1376 C C . ASP A 1 177 ? -11.209 -2.363 9.350 1.00 90.19 177 ASP A C 1
ATOM 1378 O O . ASP A 1 177 ? -10.694 -2.223 10.459 1.00 90.19 177 ASP A O 1
ATOM 1382 N N . MET A 1 178 ? -12.141 -1.539 8.882 1.00 91.62 178 MET A N 1
ATOM 1383 C CA . MET A 1 178 ? -12.632 -0.357 9.591 1.00 91.62 178 MET A CA 1
ATOM 1384 C C . MET A 1 178 ? -13.981 -0.599 10.285 1.00 91.62 178 MET A C 1
ATOM 1386 O O . MET A 1 178 ? -14.622 0.347 10.745 1.00 91.62 178 MET A O 1
ATOM 1390 N N . ALA A 1 179 ? -14.434 -1.855 10.385 1.00 90.50 179 ALA A N 1
ATOM 1391 C CA . ALA A 1 179 ? -15.572 -2.211 11.224 1.00 90.50 179 ALA A CA 1
ATOM 1392 C C . ALA A 1 179 ? -15.293 -1.827 12.693 1.00 90.50 179 ALA A C 1
ATOM 1394 O O . ALA A 1 179 ? -14.190 -2.103 13.178 1.00 90.50 179 ALA A O 1
ATOM 1395 N N . PRO A 1 180 ? -16.277 -1.250 13.417 1.00 89.56 180 PRO A N 1
ATOM 1396 C CA . PRO A 1 180 ? -16.075 -0.647 14.734 1.00 89.56 180 PRO A CA 1
ATOM 1397 C C . PRO A 1 180 ? -15.954 -1.715 15.830 1.00 89.56 180 PRO A C 1
ATOM 1399 O O . PRO A 1 180 ? -16.866 -1.935 16.621 1.00 89.56 180 PRO A O 1
ATOM 1402 N N . THR A 1 181 ? -14.836 -2.431 15.843 1.00 89.94 181 THR A N 1
ATOM 1403 C CA . THR A 1 181 ? -14.486 -3.448 16.841 1.00 89.94 181 THR A CA 1
ATOM 1404 C C . THR A 1 181 ? -13.264 -2.985 17.626 1.00 89.94 181 THR A C 1
ATOM 1406 O O . THR A 1 181 ? -12.463 -2.193 17.121 1.00 89.94 181 THR A O 1
ATOM 1409 N N . LEU A 1 182 ? -13.086 -3.493 18.848 1.00 89.06 182 LEU A N 1
ATOM 1410 C CA . LEU A 1 182 ? -11.906 -3.168 19.654 1.00 89.06 182 LEU A CA 1
ATOM 1411 C C . LEU A 1 182 ? -10.615 -3.611 18.949 1.00 89.06 182 LEU A C 1
ATOM 1413 O O . LEU A 1 182 ? -9.640 -2.861 18.901 1.00 89.06 182 LEU A O 1
ATOM 1417 N N . ARG A 1 183 ? -10.635 -4.794 18.321 1.00 90.44 183 ARG A N 1
ATOM 1418 C CA . ARG A 1 183 ? -9.504 -5.313 17.543 1.00 90.44 183 ARG A CA 1
ATOM 1419 C C . ARG A 1 183 ? -9.082 -4.361 16.427 1.00 90.44 183 ARG A C 1
ATOM 1421 O O . ARG A 1 183 ? -7.894 -4.079 16.275 1.00 90.44 183 ARG A O 1
ATOM 1428 N N . ASN A 1 184 ? -10.040 -3.888 15.635 1.00 91.31 184 ASN A N 1
ATOM 1429 C CA . ASN A 1 184 ? -9.759 -3.021 14.494 1.00 91.31 184 ASN A CA 1
ATOM 1430 C C . ASN A 1 184 ? -9.327 -1.620 14.939 1.00 91.31 184 ASN A C 1
ATOM 1432 O O . ASN A 1 184 ? -8.408 -1.056 14.348 1.00 91.31 184 ASN A O 1
ATOM 1436 N N . PHE A 1 185 ? -9.909 -1.100 16.024 1.00 91.25 185 PHE A N 1
ATOM 1437 C CA . PHE A 1 185 ? -9.469 0.157 16.627 1.00 91.25 185 PHE A CA 1
ATOM 1438 C C . PHE A 1 185 ? -8.004 0.087 17.077 1.00 91.25 185 PHE A C 1
ATOM 1440 O O . PHE A 1 185 ? -7.205 0.958 16.740 1.00 91.25 185 PHE A O 1
ATOM 1447 N N . ASN A 1 186 ? -7.623 -0.991 17.769 1.00 89.81 186 ASN A N 1
ATOM 1448 C CA . ASN A 1 186 ? -6.242 -1.199 18.206 1.00 89.81 186 ASN A CA 1
ATOM 1449 C C . ASN A 1 186 ? -5.284 -1.358 17.018 1.00 89.81 186 ASN A C 1
ATOM 1451 O O . ASN A 1 186 ? -4.192 -0.798 17.032 1.00 89.81 186 ASN A O 1
ATOM 1455 N N . ARG A 1 187 ? -5.700 -2.064 15.957 1.00 89.62 187 ARG A N 1
ATOM 1456 C CA . ARG A 1 187 ? -4.917 -2.167 14.713 1.00 89.62 187 ARG A CA 1
ATOM 1457 C C . ARG A 1 187 ? -4.674 -0.806 14.070 1.00 89.62 187 ARG A C 1
ATOM 1459 O O . ARG A 1 187 ? -3.541 -0.535 13.696 1.00 89.62 187 ARG A O 1
ATOM 1466 N N . LEU A 1 188 ? -5.700 0.044 13.988 1.00 91.38 188 LEU A N 1
ATOM 1467 C CA . LEU A 1 188 ? -5.564 1.405 13.469 1.00 91.38 188 LEU A CA 1
ATOM 1468 C C . LEU A 1 188 ? -4.588 2.232 14.315 1.00 91.38 188 LEU A C 1
ATOM 1470 O O . LEU A 1 188 ? -3.720 2.902 13.764 1.00 91.38 188 LEU A O 1
ATOM 1474 N N . ARG A 1 189 ? -4.693 2.162 15.647 1.00 89.88 189 ARG A N 1
ATOM 1475 C CA . ARG A 1 189 ? -3.793 2.898 16.551 1.00 89.88 189 ARG A CA 1
ATOM 1476 C C . ARG A 1 189 ? -2.344 2.428 16.467 1.00 89.88 189 ARG A C 1
ATOM 1478 O O . ARG A 1 189 ? -1.447 3.254 16.538 1.00 89.88 189 ARG A O 1
ATOM 1485 N N . ASN A 1 190 ? -2.108 1.138 16.234 1.00 88.75 190 ASN A N 1
ATOM 1486 C CA . ASN A 1 190 ? -0.758 0.595 16.045 1.00 88.75 190 ASN A CA 1
ATOM 1487 C C . ASN A 1 190 ? -0.072 1.077 14.754 1.00 88.75 190 ASN A C 1
ATOM 1489 O O . ASN A 1 190 ? 1.122 0.844 14.588 1.00 88.75 190 ASN A O 1
ATOM 1493 N N . LEU A 1 191 ? -0.806 1.717 13.836 1.00 86.31 191 LEU A N 1
ATOM 1494 C CA . LEU A 1 191 ? -0.227 2.361 12.655 1.00 86.31 191 LEU A CA 1
ATOM 1495 C C . LEU A 1 191 ? 0.295 3.772 12.943 1.00 86.31 191 LEU A C 1
ATOM 1497 O O . LEU A 1 191 ? 1.078 4.293 12.152 1.00 86.31 191 LEU A O 1
ATOM 1501 N N . GLN A 1 192 ? -0.144 4.395 14.039 1.00 83.88 192 GLN A N 1
ATOM 1502 C CA . GLN A 1 192 ? 0.342 5.709 14.449 1.00 83.88 192 GLN A CA 1
ATOM 1503 C C . GLN A 1 192 ? 1.767 5.568 14.983 1.00 83.88 192 GLN A C 1
ATOM 1505 O O . GLN A 1 192 ? 2.060 4.665 15.771 1.00 83.88 192 GLN A O 1
ATOM 1510 N N . ARG A 1 193 ? 2.660 6.476 14.586 1.00 77.50 193 ARG A N 1
ATOM 1511 C CA . ARG A 1 193 ? 4.057 6.442 15.054 1.00 77.50 193 ARG A CA 1
ATOM 1512 C C . ARG A 1 193 ? 4.193 6.875 16.503 1.00 77.50 193 ARG A C 1
ATOM 1514 O O . ARG A 1 193 ? 5.095 6.423 17.205 1.00 77.50 193 ARG A O 1
ATOM 1521 N N . GLN A 1 194 ? 3.304 7.763 16.934 1.00 79.56 194 GLN A N 1
ATOM 1522 C CA . GLN A 1 194 ? 3.251 8.260 18.297 1.00 79.56 194 GLN A CA 1
ATOM 1523 C C . GLN A 1 194 ? 1.979 7.772 18.995 1.00 79.56 194 GLN A C 1
ATOM 1525 O O . GLN A 1 194 ? 0.893 7.852 18.416 1.00 79.56 194 GLN A O 1
ATOM 1530 N N . PRO A 1 195 ? 2.079 7.304 20.250 1.00 77.88 195 PRO A N 1
ATOM 1531 C CA . PRO A 1 195 ? 0.906 6.988 21.049 1.00 77.88 195 PRO A CA 1
ATOM 1532 C C . PRO A 1 195 ? 0.050 8.240 21.279 1.00 77.88 195 PRO A C 1
ATOM 1534 O O . PRO A 1 195 ? 0.461 9.164 21.977 1.00 77.88 195 PRO A O 1
ATOM 1537 N N . VAL A 1 196 ? -1.162 8.256 20.725 1.00 82.69 196 VAL A N 1
ATOM 1538 C CA . VAL A 1 196 ? -2.149 9.319 20.978 1.00 82.69 196 VAL A CA 1
ATOM 1539 C C . VAL A 1 196 ? -3.065 8.889 22.126 1.00 82.69 196 VAL A C 1
ATOM 1541 O O . VAL A 1 196 ? -3.620 7.794 22.033 1.00 82.69 196 VAL A O 1
ATOM 1544 N N . PRO A 1 197 ? -3.243 9.676 23.204 1.00 86.06 197 PRO A N 1
ATOM 1545 C CA . PRO A 1 197 ? -4.169 9.345 24.289 1.00 86.06 197 PRO A CA 1
ATOM 1546 C C . PRO A 1 197 ? -5.604 9.122 23.796 1.00 86.06 197 PRO A C 1
ATOM 1548 O O . PRO A 1 197 ? -6.017 9.685 22.784 1.00 86.06 197 PRO A O 1
ATOM 1551 N N . LEU A 1 198 ? -6.371 8.306 24.520 1.00 87.62 198 LEU A N 1
ATOM 1552 C CA . LEU A 1 198 ? -7.793 8.140 24.229 1.00 87.62 198 LEU A CA 1
ATOM 1553 C C . LEU A 1 198 ? -8.566 9.401 24.627 1.00 87.62 198 LEU A C 1
ATOM 1555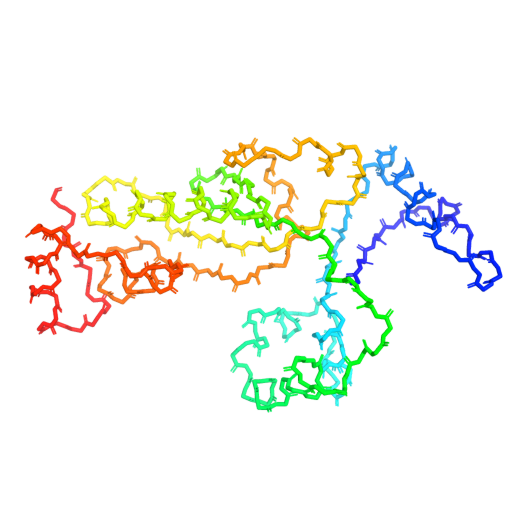 O O . LEU A 1 198 ? -8.253 10.052 25.621 1.00 87.62 198 LEU A O 1
ATOM 1559 N N . THR A 1 199 ? -9.614 9.727 23.875 1.00 87.25 199 THR A N 1
ATOM 1560 C CA . THR A 1 199 ? -10.606 10.709 24.322 1.00 87.25 199 THR A CA 1
ATOM 1561 C C . THR A 1 199 ? -11.484 10.100 25.418 1.00 87.25 199 THR A C 1
ATOM 1563 O O . THR A 1 199 ? -11.687 8.887 25.459 1.00 87.25 199 THR A O 1
ATOM 1566 N N . GLY A 1 200 ? -12.092 10.925 26.276 1.00 87.56 200 GLY A N 1
ATOM 1567 C CA . GLY A 1 200 ? -12.968 10.419 27.346 1.00 87.56 200 GLY A CA 1
ATOM 1568 C C . GLY A 1 200 ? -14.210 9.654 26.853 1.00 87.56 200 GLY A C 1
ATOM 1569 O O . GLY A 1 200 ? -14.847 8.933 27.622 1.00 87.56 200 GLY A O 1
ATOM 1570 N N . GLU A 1 201 ? -14.587 9.802 25.580 1.00 86.25 201 GLU A N 1
ATOM 1571 C CA . GLU A 1 201 ? -15.600 8.962 24.930 1.00 86.25 201 GLU A CA 1
ATOM 1572 C C . GLU A 1 201 ? -15.009 7.617 24.495 1.00 86.25 201 GLU A C 1
ATOM 1574 O O . GLU A 1 201 ? -15.574 6.567 24.805 1.00 86.25 201 GLU A O 1
ATOM 1579 N N . GLN A 1 202 ? -13.838 7.630 23.852 1.00 88.62 202 GLN A N 1
ATOM 1580 C CA . GLN A 1 202 ? -13.133 6.406 23.480 1.00 88.62 202 GLN A CA 1
ATOM 1581 C C . GLN A 1 202 ? -12.799 5.549 24.703 1.00 88.62 202 GLN A C 1
ATOM 1583 O O . GLN A 1 202 ? -12.972 4.338 24.641 1.00 88.62 202 GLN A O 1
ATOM 1588 N N . GLU A 1 203 ? -12.384 6.142 25.825 1.00 89.56 203 GLU A N 1
ATOM 1589 C CA . GLU A 1 203 ? -12.134 5.415 27.077 1.00 89.56 203 GLU A CA 1
ATOM 1590 C C . GLU A 1 203 ? -13.382 4.675 27.563 1.00 89.56 203 GLU A C 1
ATOM 1592 O O . GLU A 1 203 ? -13.305 3.496 27.917 1.00 89.56 203 GLU A O 1
ATOM 1597 N N . ARG A 1 204 ? -14.549 5.332 27.524 1.00 88.50 204 ARG A N 1
ATOM 1598 C CA . ARG A 1 204 ? -15.834 4.715 27.885 1.00 88.50 204 ARG A CA 1
ATOM 1599 C C . ARG A 1 204 ? -16.186 3.559 26.950 1.00 88.50 204 ARG A C 1
ATOM 1601 O O . ARG A 1 204 ? -16.554 2.481 27.421 1.00 88.50 204 ARG A O 1
ATOM 1608 N N . ILE A 1 205 ? -16.040 3.760 25.640 1.00 87.19 205 ILE A N 1
ATOM 1609 C CA . ILE A 1 205 ? -16.337 2.740 24.626 1.00 87.19 205 ILE A CA 1
ATOM 1610 C C . ILE A 1 205 ? -15.389 1.546 24.761 1.00 87.19 205 ILE A C 1
ATOM 1612 O O . ILE A 1 205 ? -15.852 0.411 24.876 1.00 87.19 205 ILE A O 1
ATOM 1616 N N . VAL A 1 206 ? -14.078 1.791 24.814 1.00 87.38 206 VAL A N 1
ATOM 1617 C CA . VAL A 1 206 ? -13.050 0.758 24.980 1.00 87.38 206 VAL A CA 1
ATOM 1618 C C . VAL A 1 206 ? -13.293 -0.021 26.269 1.00 87.38 206 VAL A C 1
ATOM 1620 O O . VAL A 1 206 ? -13.351 -1.245 26.215 1.00 87.38 206 VAL A O 1
ATOM 1623 N N . SER A 1 207 ? -13.556 0.652 27.393 1.00 87.69 207 SER A N 1
ATOM 1624 C CA . SER A 1 207 ? -13.859 -0.017 28.668 1.00 87.69 207 SER A CA 1
ATOM 1625 C C . SER A 1 207 ? -15.077 -0.944 28.570 1.00 87.69 207 SER A C 1
ATOM 1627 O O . SER A 1 207 ? -15.068 -2.036 29.134 1.00 87.69 207 SER A O 1
ATOM 1629 N N . SER A 1 208 ? -16.107 -0.558 27.806 1.00 85.50 208 SER A N 1
ATOM 1630 C CA . SER A 1 208 ? -17.287 -1.407 27.572 1.00 85.50 208 SER A CA 1
ATOM 1631 C C . SER A 1 208 ? -17.013 -2.615 26.663 1.00 85.50 208 SER A C 1
ATOM 1633 O O . SER A 1 208 ? -17.702 -3.634 26.756 1.00 85.50 208 SER A O 1
ATOM 1635 N N . LEU A 1 209 ? -16.014 -2.508 25.780 1.00 84.56 209 LEU A N 1
ATOM 1636 C CA . LEU A 1 209 ? -15.644 -3.546 24.819 1.00 84.56 209 LEU A CA 1
ATOM 1637 C C . LEU A 1 209 ? -14.596 -4.520 25.364 1.00 84.56 209 LEU A C 1
ATOM 1639 O O . LEU A 1 209 ? -14.613 -5.673 24.956 1.00 84.56 209 LEU A O 1
ATOM 1643 N N . VAL A 1 210 ? -13.735 -4.100 26.297 1.00 84.50 210 VAL A N 1
ATOM 1644 C CA . VAL A 1 210 ? -12.680 -4.946 26.896 1.00 84.50 210 VAL A CA 1
ATOM 1645 C C . VAL A 1 210 ? -13.254 -6.184 27.596 1.00 84.50 210 VAL A C 1
ATOM 1647 O O . VAL A 1 210 ? -12.622 -7.234 27.620 1.00 84.50 210 VAL A O 1
ATOM 1650 N N . ALA A 1 211 ? -14.475 -6.097 28.131 1.00 82.56 211 ALA A N 1
ATOM 1651 C CA . ALA A 1 211 ? -15.165 -7.23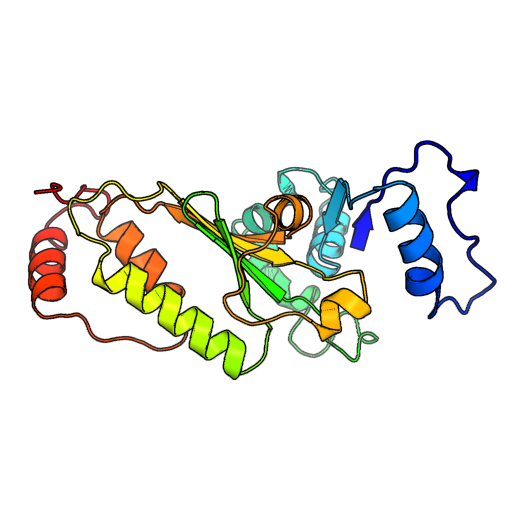3 28.749 1.00 82.56 211 ALA A CA 1
ATOM 1652 C C . ALA A 1 211 ? -15.804 -8.204 27.730 1.00 82.56 211 ALA A C 1
ATOM 1654 O O . ALA A 1 211 ? -16.479 -9.159 28.119 1.00 82.56 211 ALA A O 1
ATOM 1655 N N . ARG A 1 212 ? -15.655 -7.950 26.426 1.00 84.00 212 ARG A N 1
ATOM 1656 C CA . ARG A 1 212 ? -16.259 -8.715 25.329 1.00 84.00 212 ARG A CA 1
ATOM 1657 C C . ARG A 1 212 ? -15.161 -9.281 24.423 1.00 84.00 212 ARG A C 1
ATOM 1659 O O . ARG A 1 212 ? -14.052 -8.762 24.418 1.00 84.00 212 ARG A O 1
ATOM 1666 N N . PRO A 1 213 ? -15.453 -10.310 23.608 1.00 82.69 213 PRO A N 1
ATOM 1667 C CA . PRO A 1 213 ? -14.523 -10.731 22.565 1.00 82.69 213 PRO A CA 1
ATOM 1668 C C . PRO A 1 213 ? -14.166 -9.558 21.639 1.00 82.69 213 PRO A C 1
ATOM 1670 O O . PRO A 1 213 ? -15.057 -8.843 21.180 1.00 82.69 213 PRO A O 1
ATOM 1673 N N . ASP A 1 214 ? -12.887 -9.397 21.296 1.00 78.94 214 ASP A N 1
ATOM 1674 C CA . ASP A 1 214 ? -12.386 -8.198 20.597 1.00 78.94 214 ASP A CA 1
ATOM 1675 C C . ASP A 1 214 ? -13.011 -7.937 19.213 1.00 78.94 214 ASP A C 1
ATOM 1677 O O . ASP A 1 214 ? -12.917 -6.827 18.687 1.00 78.94 214 ASP A O 1
ATOM 1681 N N . ASN A 1 215 ? -13.641 -8.954 18.611 1.00 80.75 215 ASN A N 1
ATOM 1682 C CA . ASN A 1 215 ? -14.329 -8.867 17.318 1.00 80.75 215 ASN A CA 1
ATOM 1683 C C . ASN A 1 215 ? -15.799 -8.410 17.440 1.00 80.75 215 ASN A C 1
ATOM 1685 O O . ASN A 1 215 ? -16.484 -8.289 16.421 1.00 80.75 215 ASN A O 1
ATOM 1689 N N . VAL A 1 216 ? -16.318 -8.189 18.655 1.00 82.38 216 VAL A N 1
ATOM 1690 C CA . VAL A 1 216 ? -17.687 -7.695 18.847 1.00 82.38 216 VAL A CA 1
ATOM 1691 C C . VAL A 1 216 ? -17.797 -6.282 18.281 1.00 82.38 216 VAL A C 1
ATOM 1693 O O . VAL A 1 216 ? -17.015 -5.392 18.617 1.00 82.38 216 VAL A O 1
ATOM 1696 N N . ARG A 1 217 ? -18.785 -6.078 17.404 1.00 79.81 217 ARG A N 1
ATOM 1697 C CA . ARG A 1 217 ? -19.078 -4.764 16.830 1.00 79.81 217 ARG A CA 1
ATOM 1698 C C . ARG A 1 217 ? -19.721 -3.866 17.876 1.00 79.81 217 ARG A C 1
ATOM 1700 O O . ARG A 1 217 ? -20.698 -4.252 18.519 1.00 79.81 217 ARG A O 1
ATOM 1707 N N . PHE A 1 218 ? -19.197 -2.656 17.995 1.00 77.06 218 PHE A N 1
ATOM 1708 C CA . PHE A 1 218 ? -19.857 -1.583 18.710 1.00 77.06 218 PHE A CA 1
ATOM 1709 C C . PHE A 1 218 ? -21.128 -1.183 17.940 1.00 77.06 218 PHE A C 1
ATOM 1711 O O . PHE A 1 218 ? -21.062 -1.009 16.716 1.00 77.06 218 PHE A O 1
ATOM 1718 N N . PRO A 1 219 ? -22.292 -1.095 18.607 1.00 67.56 219 PRO A N 1
ATOM 1719 C CA . PRO A 1 219 ? -23.520 -0.676 17.952 1.00 67.56 219 PRO A CA 1
ATOM 1720 C C . PRO A 1 219 ? -23.364 0.766 17.459 1.00 67.56 219 PRO A C 1
ATOM 1722 O O . PRO A 1 219 ? -23.073 1.669 18.235 1.00 67.56 219 PRO A O 1
ATOM 1725 N N . MET A 1 220 ? -23.534 0.961 16.152 1.00 60.47 220 MET A N 1
ATOM 1726 C CA . MET A 1 220 ? -23.606 2.287 15.545 1.00 60.47 220 MET A CA 1
ATOM 1727 C C . MET A 1 220 ? -24.940 2.909 15.970 1.00 60.47 220 MET A C 1
ATOM 1729 O O . MET A 1 220 ? -25.982 2.468 15.485 1.00 60.47 220 MET A O 1
ATOM 1733 N N . ILE A 1 221 ? -24.906 3.845 16.922 1.00 52.69 221 ILE A N 1
ATOM 1734 C CA . ILE A 1 221 ? -26.060 4.681 17.293 1.00 52.69 221 ILE A CA 1
ATOM 1735 C C . ILE A 1 221 ? -26.141 5.854 16.316 1.00 52.69 221 ILE A C 1
ATOM 1737 O O . ILE A 1 221 ? -25.070 6.435 16.014 1.00 52.69 221 ILE A O 1
#

Solvent-accessible surface area (backbone atoms only — not comparable to full-atom values): 13090 Å² total; per-residue (Å²): 88,78,40,69,79,66,93,58,68,86,70,57,72,80,86,53,87,89,70,58,91,60,49,65,72,62,39,49,64,50,30,61,75,70,67,54,59,50,78,37,60,43,54,66,46,54,50,53,53,23,60,79,68,73,42,58,82,88,37,76,73,50,33,61,60,48,36,71,70,32,65,65,52,59,72,47,34,49,73,52,36,92,61,100,73,43,79,92,79,65,96,58,80,80,76,47,31,44,33,38,38,48,72,93,42,25,30,32,21,49,83,43,77,66,19,48,51,52,50,43,52,52,51,46,63,46,58,77,52,46,69,54,48,64,94,67,53,65,45,41,37,34,19,47,24,66,62,82,48,68,73,55,57,77,63,71,50,61,72,38,79,51,68,68,70,57,58,72,42,23,43,55,73,49,76,40,58,51,59,45,16,59,51,35,51,52,54,58,55,70,70,40,92,63,94,73,82,75,50,82,63,52,48,55,52,48,62,67,40,70,84,44,67,46,81,52,67,60,81,63,106

Mean predicted aligned error: 7.95 Å

pLDDT: mean 83.53, std 11.08, range [40.25, 95.31]

Organism: NCBI:txid46503

InterPro domains:
  IPR046110 Protein of unknown function DUF6047 [PF19513] (99-188)

Secondary structure 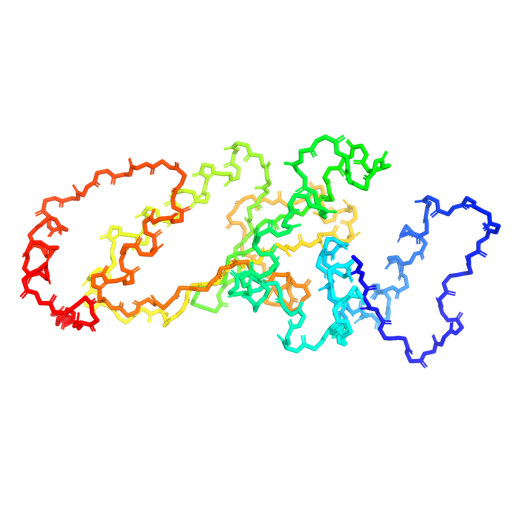(DSSP, 8-state):
-EEE--SSGGGSPPP-SS--TTHHHHHHHHHHHTT--EEEE--HHHHHHHHHTTPPTTSGGGSHHHHHH-HHHHHTHHHHSSSSSS-TT--S----EEEEEETTEEEEE-SSHHHHHHHHHHHHHHHHTTT-SS---SEEEEEEE----HHHHTT--TTEEE-GGGGGGSEEEEEEE-SSBHHHHHHHHTTSSS-PPPPHHHHHHHHHHHTS-TTPBPP--

Foldseek 3Di:
DFAWDDPDPVLQDDDDPPDCVCNLVSVVVSCVVVVIDTQEDADQLLVVVCVVVVNDPPDPCSAPVNLVVDPCSVVCVVVSDDDDDHPPPPPDDQFWWKWKDFPNWIFTFGPDPVSLVLVLVVLVVCLLCLQALDDTGQKIWIFTFHPSDPVVVVPRDRRDTDDPVRCSHTRTPDMAGSFAFQVRSVVSQVVRPDRDDDDPVRVVVNVVRVVDDRPDGDDND

Radius of gyration: 20.47 Å; Cα contacts (8 Å, |Δi|>4): 303; chains: 1; bounding box: 53×39×59 Å